Protein AF-A0A955BQE8-F1 (afdb_monomer_lite)

Foldseek 3Di:
DAAPQPRDDDDPPQWDWAFLVLVLVLVVLVARDDVVQLVVVVVVVDDSVVSSVVVSVVSNPDRGTGIHGPVSVVVSVVSVVVVVVPPDDDDDDPDPDPDPPPPPPPPPPVPQPVLLVVLQVQLVVQLVVQLVVLVVVVVVVCVVVVPDDCPHPCVQAVSLLQSLLRSLQRSLLSSLVSDPDPSLVSLVVSLVVLLVVLVVVLVVCVVCVVVDPRDSVRSVSSSVSSSNSSVVNSVVSVVVVVVD

pLDDT: mean 88.81, std 13.51, range [40.09, 98.19]

Secondary structure (DSSP, 8-state):
-B-TTT--B--TTTPEEE-HHHHHHHHHTTTT--HHHHHHHHHTT--HHHHHHHHHHHHHT--SPEEE-HHHHHHHHHHHHHGGGGGG--------------------GGG-GGGTTHHHHHHHHHHHHHHHHHHHHHHHHHHHH----TTSHIIIIIHHHHHHHHHHHHHHHHHHHH-SS-HHHHHHHHHHHHHHHHHHHHHHHHH-GGG-SS-HHHHHHHHHHHHHHHHHHHHHHHHHHHH-

Radius of gyration: 30.15 Å; chains: 1; bounding box: 78×36×88 Å

Structure (mmCIF, N/CA/C/O backbone):
data_AF-A0A955BQE8-F1
#
_entry.id   AF-A0A955BQE8-F1
#
loop_
_atom_site.group_PDB
_atom_site.id
_atom_site.type_symbol
_atom_site.label_atom_id
_atom_site.label_alt_id
_atom_site.label_comp_id
_atom_site.label_asym_id
_atom_site.label_entity_id
_atom_site.label_seq_id
_atom_site.pdbx_PDB_ins_code
_atom_site.Cartn_x
_atom_site.Cartn_y
_atom_site.Cartn_z
_atom_site.occupancy
_atom_site.B_iso_or_equiv
_atom_site.auth_seq_id
_atom_site.auth_comp_id
_atom_site.auth_asym_id
_atom_site.auth_atom_id
_atom_site.pdbx_PDB_model_num
ATOM 1 N N . MET A 1 1 ? -6.913 19.424 42.167 1.00 93.94 1 MET A N 1
ATOM 2 C CA . MET A 1 1 ? -6.887 18.143 41.416 1.00 93.94 1 MET A CA 1
ATOM 3 C C . MET A 1 1 ? -7.795 18.296 40.197 1.00 93.94 1 MET A C 1
ATOM 5 O O . MET A 1 1 ? -8.441 19.330 40.100 1.00 93.94 1 MET A O 1
ATOM 9 N N . ILE A 1 2 ? -7.811 17.360 39.248 1.00 96.12 2 ILE A N 1
ATOM 10 C CA . ILE A 1 2 ? -8.672 17.443 38.053 1.00 96.12 2 ILE A CA 1
ATOM 11 C C . ILE A 1 2 ? -9.694 16.305 38.130 1.00 96.12 2 ILE A C 1
ATOM 13 O O . ILE A 1 2 ? -9.325 15.197 38.509 1.00 96.12 2 ILE A O 1
ATOM 17 N N . CYS A 1 3 ? -10.962 16.593 37.836 1.00 95.12 3 CYS A N 1
ATOM 18 C CA . CYS A 1 3 ? -12.014 15.585 37.719 1.00 95.12 3 CYS A CA 1
ATOM 19 C C . CYS A 1 3 ? -11.723 14.674 36.523 1.00 95.12 3 CYS A C 1
ATOM 21 O O . CYS A 1 3 ? -11.593 15.168 35.405 1.00 95.12 3 CYS A O 1
ATOM 23 N N . ASP A 1 4 ? -11.689 13.360 36.730 1.00 93.81 4 ASP A N 1
ATOM 24 C CA . ASP A 1 4 ? -11.294 12.400 35.690 1.00 93.81 4 ASP A CA 1
ATOM 25 C C . ASP A 1 4 ? -12.325 12.256 34.550 1.00 93.81 4 ASP A C 1
ATOM 27 O O . ASP A 1 4 ? -12.020 11.669 33.512 1.00 93.81 4 ASP A O 1
ATOM 31 N N . VAL A 1 5 ? -13.547 12.778 34.727 1.00 92.38 5 VAL A N 1
ATOM 32 C CA . VAL A 1 5 ? -14.629 12.697 33.728 1.00 92.38 5 VAL A CA 1
ATOM 33 C C . VAL A 1 5 ? -14.743 13.983 32.910 1.00 92.38 5 VAL A C 1
ATOM 35 O O . VAL A 1 5 ? -14.616 13.941 31.692 1.00 92.38 5 VAL A O 1
ATOM 38 N N . CYS A 1 6 ? -14.973 15.125 33.566 1.00 92.19 6 CYS A N 1
ATOM 39 C CA . CYS A 1 6 ? -15.230 16.403 32.887 1.00 92.19 6 CYS A CA 1
ATOM 40 C C . CYS A 1 6 ? -14.014 17.339 32.828 1.00 92.19 6 CYS A C 1
ATOM 42 O O . CYS A 1 6 ? -14.136 18.474 32.374 1.00 92.19 6 CYS A O 1
ATOM 44 N N . ASN A 1 7 ? -12.856 16.913 33.344 1.00 93.19 7 ASN A N 1
ATOM 45 C CA . ASN A 1 7 ? -11.636 17.719 33.448 1.00 93.19 7 ASN A CA 1
ATOM 46 C C . ASN A 1 7 ? -11.778 19.051 34.221 1.00 93.19 7 ASN A C 1
ATOM 48 O O . ASN A 1 7 ? -10.900 19.909 34.127 1.00 93.19 7 ASN A O 1
ATOM 52 N N . ALA A 1 8 ? -12.841 19.243 35.010 1.00 94.06 8 ALA A N 1
ATOM 53 C CA . ALA A 1 8 ? -12.986 20.420 35.867 1.00 94.06 8 ALA A CA 1
ATOM 54 C C . ALA A 1 8 ? -11.945 20.422 37.000 1.00 94.06 8 ALA A C 1
ATOM 56 O O . ALA A 1 8 ? -11.572 19.365 37.517 1.00 94.06 8 ALA A O 1
ATOM 57 N N . GLU A 1 9 ? -11.498 21.608 37.416 1.00 96.88 9 GLU A N 1
ATOM 58 C CA . GLU A 1 9 ? -10.662 21.753 38.609 1.00 96.88 9 GLU A CA 1
ATOM 59 C C . GLU A 1 9 ? -11.479 21.431 39.868 1.00 96.88 9 GLU A C 1
ATOM 61 O O . GLU A 1 9 ? -12.597 21.911 40.046 1.00 96.88 9 GLU A O 1
ATOM 66 N N . VAL A 1 10 ? -10.913 20.592 40.735 1.00 97.38 10 VAL A N 1
ATOM 67 C CA . VAL A 1 10 ? -11.531 20.134 41.984 1.00 97.38 10 VAL A CA 1
ATOM 68 C C . VAL A 1 10 ? -10.613 20.480 43.148 1.00 97.38 10 VAL A C 1
ATOM 70 O O . VAL A 1 10 ? -9.418 20.143 43.121 1.00 97.38 10 VAL A O 1
ATOM 73 N N . ASP A 1 11 ? -11.162 21.128 44.174 1.00 96.25 11 ASP A N 1
ATOM 74 C CA . ASP A 1 11 ? -10.435 21.401 45.411 1.00 96.25 11 ASP A CA 1
ATOM 75 C C . ASP A 1 11 ? -10.026 20.097 46.098 1.00 96.25 11 ASP A C 1
ATOM 77 O O . ASP A 1 11 ? -10.663 19.051 45.961 1.00 96.25 11 ASP A O 1
ATOM 81 N N . THR A 1 12 ? -8.929 20.148 46.852 1.00 91.12 12 THR A N 1
ATOM 82 C CA . THR A 1 12 ? -8.346 18.954 47.480 1.00 91.12 12 THR A CA 1
ATOM 83 C C . THR A 1 12 ? -9.332 18.230 48.403 1.00 91.12 12 THR A C 1
ATOM 85 O O . THR A 1 12 ? -9.262 17.008 48.520 1.00 91.12 12 THR A O 1
ATOM 88 N N . ASP A 1 13 ? -10.267 18.980 48.991 1.00 94.19 13 ASP A N 1
ATOM 89 C CA . ASP A 1 13 ? -11.201 18.503 50.010 1.00 94.19 13 ASP A CA 1
ATOM 90 C C . ASP A 1 13 ? -12.631 18.259 49.483 1.00 94.19 13 ASP A C 1
ATOM 92 O O . ASP A 1 13 ? -13.452 17.718 50.219 1.00 94.19 13 ASP A O 1
ATOM 96 N N . SER A 1 14 ? -12.952 18.639 48.236 1.00 93.88 14 SER A N 1
ATOM 97 C CA . SER A 1 14 ? -14.317 18.532 47.677 1.00 93.88 14 SER A CA 1
ATOM 98 C C . SER A 1 14 ? -14.510 17.383 46.682 1.00 93.88 14 SER A C 1
ATOM 100 O O . SER A 1 14 ? -15.641 17.015 46.368 1.00 93.88 14 SER A O 1
ATOM 102 N N . GLY A 1 15 ? -13.424 16.786 46.184 1.00 95.94 15 GLY A N 1
ATOM 103 C CA . GLY A 1 15 ? -13.498 15.666 45.248 1.00 95.94 15 GLY A CA 1
ATOM 104 C C . GLY A 1 15 ? -13.883 14.350 45.920 1.00 95.94 15 GLY A C 1
ATOM 105 O O . GLY A 1 15 ? -13.318 13.973 46.946 1.00 95.94 15 GLY A O 1
ATOM 106 N N . THR A 1 16 ? -14.798 13.604 45.302 1.00 97.88 16 THR A N 1
ATOM 107 C CA . THR A 1 16 ? -15.171 12.262 45.768 1.00 97.88 16 THR A CA 1
ATOM 108 C C . THR A 1 16 ? -14.382 11.215 44.998 1.00 97.88 16 THR A C 1
ATOM 110 O O . THR A 1 16 ? -14.388 11.203 43.768 1.00 97.88 16 THR A O 1
ATOM 113 N N . ARG A 1 17 ? -13.703 10.318 45.719 1.00 97.25 17 ARG A N 1
ATOM 114 C CA . ARG A 1 17 ? -13.031 9.159 45.122 1.00 97.25 17 ARG A CA 1
ATOM 115 C C . ARG A 1 17 ? -14.018 8.009 44.972 1.00 97.25 17 ARG A C 1
ATOM 117 O O . ARG A 1 17 ? -14.595 7.557 45.958 1.00 97.25 17 ARG A O 1
ATOM 124 N N . VAL A 1 18 ? -14.185 7.538 43.746 1.00 96.81 18 VAL A N 1
ATOM 125 C CA . VAL A 1 18 ? -15.038 6.409 43.384 1.00 96.81 18 VAL A CA 1
ATOM 126 C C . VAL A 1 18 ? -14.145 5.202 43.092 1.00 96.81 18 VAL A C 1
ATOM 128 O O . VAL A 1 18 ? -13.265 5.299 42.232 1.00 96.81 18 VAL A O 1
ATOM 131 N N . PRO A 1 19 ? -14.335 4.065 43.786 1.00 96.75 19 PRO A N 1
ATOM 132 C CA . PRO A 1 19 ? -13.554 2.866 43.518 1.00 96.75 19 PRO A CA 1
ATOM 133 C C . PRO A 1 19 ? -13.868 2.325 42.116 1.00 96.75 19 PRO A C 1
ATOM 135 O O . PRO A 1 19 ? -14.982 2.527 41.613 1.00 96.75 19 PRO A O 1
ATOM 138 N N . PRO A 1 20 ? -12.928 1.607 41.480 1.00 94.88 20 PRO A N 1
ATOM 139 C CA . PRO A 1 20 ? -13.095 1.139 40.112 1.00 94.88 20 PRO A CA 1
ATOM 140 C C . PRO A 1 20 ? -14.358 0.291 39.938 1.00 94.88 20 PRO A C 1
ATOM 142 O O . PRO A 1 20 ? -15.055 0.481 38.953 1.00 94.88 20 PRO A O 1
ATOM 145 N N . GLU A 1 21 ? -14.724 -0.572 40.891 1.00 94.94 21 GLU A N 1
ATOM 146 C CA . GLU A 1 21 ? -15.942 -1.399 40.820 1.00 94.94 21 GLU A CA 1
ATOM 147 C C . GLU A 1 21 ? -17.208 -0.552 40.663 1.00 94.94 21 GLU A C 1
ATOM 149 O O . GLU A 1 21 ? -18.007 -0.807 39.765 1.00 94.94 21 GLU A O 1
ATOM 154 N N . ARG A 1 22 ? -17.346 0.501 41.477 1.00 95.38 22 ARG A N 1
ATOM 155 C CA . ARG A 1 22 ? -18.489 1.418 41.413 1.00 95.38 22 ARG A CA 1
ATOM 156 C C . ARG A 1 22 ? -18.484 2.227 40.121 1.00 95.38 22 ARG A C 1
ATOM 158 O O . ARG A 1 22 ? -19.539 2.493 39.556 1.00 95.38 22 ARG A O 1
ATOM 165 N N . PHE A 1 23 ? -17.306 2.592 39.622 1.00 95.69 23 PHE A N 1
ATOM 166 C CA . PHE A 1 23 ? -17.201 3.270 38.335 1.00 95.69 23 PHE A CA 1
ATOM 167 C C . PHE A 1 23 ? -17.609 2.358 37.167 1.00 95.69 23 PHE A C 1
ATOM 169 O O . PHE A 1 23 ? -18.220 2.838 36.219 1.00 95.69 23 PHE A O 1
ATOM 176 N N . ARG A 1 24 ? -17.359 1.040 37.240 1.00 93.88 24 ARG A N 1
ATOM 177 C CA . ARG A 1 24 ? -17.852 0.080 36.231 1.00 93.88 24 ARG A CA 1
ATOM 178 C C . ARG A 1 24 ? -19.379 0.046 36.181 1.00 93.88 24 ARG A C 1
ATOM 180 O O . ARG A 1 24 ? -19.927 0.098 35.089 1.00 93.88 24 ARG A O 1
ATOM 187 N N . GLU A 1 25 ? -20.046 0.027 37.335 1.00 94.25 25 GLU A N 1
ATOM 188 C CA . GLU A 1 25 ? -21.516 0.105 37.413 1.00 94.25 25 GLU A CA 1
ATOM 189 C C . GLU A 1 25 ? -22.040 1.395 36.764 1.00 94.25 25 GLU A C 1
ATOM 191 O O . GLU A 1 25 ? -22.970 1.361 35.964 1.00 94.25 25 GLU A O 1
ATOM 196 N N . LEU A 1 26 ? -21.384 2.526 37.037 1.00 94.44 26 LEU A N 1
ATOM 197 C CA . LEU A 1 26 ? -21.728 3.811 36.430 1.00 94.44 26 LEU A CA 1
ATOM 198 C C . LEU A 1 26 ? -21.535 3.812 34.904 1.00 94.44 26 LEU A C 1
ATOM 200 O O . LEU A 1 26 ? -22.395 4.304 34.177 1.00 94.44 26 LEU A O 1
ATOM 204 N N . LEU A 1 27 ? -20.435 3.243 34.399 1.00 93.56 27 LEU A N 1
ATOM 205 C CA . LEU A 1 27 ? -20.201 3.100 32.956 1.00 93.56 27 LEU A CA 1
ATOM 206 C C . LEU A 1 27 ? -21.263 2.221 32.286 1.00 93.56 27 LEU A C 1
ATOM 208 O O . LEU A 1 27 ? -21.641 2.479 31.141 1.00 93.56 27 LEU A O 1
ATOM 212 N N . ASP A 1 28 ? -21.731 1.185 32.981 1.00 91.50 28 ASP A N 1
ATOM 213 C CA . ASP A 1 28 ? -22.778 0.288 32.494 1.00 91.50 28 ASP A CA 1
ATOM 214 C C . ASP A 1 28 ? -24.135 1.008 32.411 1.00 91.50 28 ASP A C 1
ATOM 216 O O . ASP A 1 28 ? -24.858 0.802 31.436 1.00 91.50 28 ASP A O 1
ATOM 220 N N . ALA A 1 29 ? -24.405 1.934 33.339 1.00 91.44 29 ALA A N 1
ATOM 221 C CA . ALA A 1 29 ? -25.536 2.869 33.306 1.00 91.44 29 ALA A CA 1
ATOM 222 C C . ALA A 1 29 ? -25.359 4.037 32.304 1.00 91.44 29 ALA A C 1
ATOM 224 O O . ALA A 1 29 ? -26.218 4.908 32.182 1.00 91.44 29 ALA A O 1
ATOM 225 N N . GLY A 1 30 ? -24.245 4.087 31.561 1.00 90.31 30 GLY A N 1
ATOM 226 C CA . GLY A 1 30 ? -23.987 5.104 30.536 1.00 90.31 30 GLY A CA 1
ATOM 227 C C . GLY A 1 30 ? -23.346 6.404 31.039 1.00 90.31 30 GLY A C 1
ATOM 228 O O . GLY A 1 30 ? -23.193 7.345 30.256 1.00 90.31 30 GLY A O 1
ATOM 229 N N . PHE A 1 31 ? -22.927 6.471 32.304 1.00 93.88 31 PHE A N 1
ATOM 230 C CA . PHE A 1 31 ? -22.149 7.590 32.840 1.00 93.88 31 PHE A CA 1
ATOM 231 C C . PHE A 1 31 ? -20.716 7.605 32.275 1.00 93.88 31 PHE A C 1
ATOM 233 O O . PHE A 1 31 ? -20.216 6.600 31.781 1.00 93.88 31 PHE A O 1
ATOM 240 N N . GLY A 1 32 ? -20.015 8.740 32.371 1.00 88.50 32 GLY A N 1
ATOM 241 C CA . GLY A 1 32 ? -18.567 8.819 32.121 1.00 88.50 32 GLY A CA 1
ATOM 242 C C . GLY A 1 32 ? -18.133 8.976 30.658 1.00 88.50 32 GLY A C 1
ATOM 243 O O . GLY A 1 32 ? -16.948 9.171 30.399 1.00 88.50 32 GLY A O 1
ATOM 244 N N . PHE A 1 33 ? -19.059 8.948 29.696 1.00 89.56 33 PHE A N 1
ATOM 245 C CA . PHE A 1 33 ? -18.755 9.241 28.292 1.00 89.56 33 PHE A CA 1
ATOM 246 C C . PHE A 1 33 ? -18.953 10.728 28.001 1.00 89.56 33 PHE A C 1
ATOM 248 O O . PHE A 1 33 ? -20.037 11.145 27.591 1.00 89.56 33 PHE A O 1
ATOM 255 N N . ASP A 1 34 ? -17.907 11.528 28.206 1.00 86.31 34 ASP A N 1
ATOM 256 C CA . ASP A 1 34 ? -17.925 12.921 27.759 1.00 86.31 34 ASP A CA 1
ATOM 257 C C . ASP A 1 34 ? -18.116 12.974 26.230 1.00 86.31 34 ASP A C 1
ATOM 259 O O . ASP A 1 34 ? -17.413 12.287 25.476 1.00 86.31 34 ASP A O 1
ATOM 263 N N . ASN A 1 35 ? -19.097 13.759 25.772 1.00 87.69 35 ASN A N 1
ATOM 264 C CA . ASN A 1 35 ? -19.411 13.877 24.351 1.00 87.69 35 ASN A CA 1
ATOM 265 C C . ASN A 1 35 ? -18.228 14.430 23.551 1.00 87.69 35 ASN A C 1
ATOM 267 O O . ASN A 1 35 ? -18.070 14.024 22.404 1.00 87.69 35 ASN A O 1
ATOM 271 N N . ASP A 1 36 ? -17.372 15.265 24.141 1.00 88.69 36 ASP A N 1
ATOM 272 C CA . ASP A 1 36 ? -16.197 15.820 23.468 1.00 88.69 36 ASP A CA 1
ATOM 273 C C . ASP A 1 36 ? -15.153 14.727 23.202 1.00 88.69 36 ASP A C 1
ATOM 275 O O . ASP A 1 36 ? -14.595 14.641 22.106 1.00 88.69 36 ASP A O 1
ATOM 279 N N . ASN A 1 37 ? -14.942 13.818 24.161 1.00 86.00 37 ASN A N 1
ATOM 280 C CA . ASN A 1 37 ? -14.041 12.671 23.992 1.00 86.00 37 ASN A CA 1
ATOM 281 C C . ASN A 1 37 ? -14.565 11.696 22.930 1.00 86.00 37 ASN A C 1
ATOM 283 O O . ASN A 1 37 ? -13.799 11.172 22.118 1.00 86.00 37 ASN A O 1
ATOM 287 N N . VAL A 1 38 ? -15.881 11.462 22.915 1.00 92.19 38 VAL A N 1
ATOM 288 C CA . VAL A 1 38 ? -16.523 10.638 21.884 1.00 92.19 38 VAL A CA 1
ATOM 289 C C . VAL A 1 38 ? -16.403 11.316 20.518 1.00 92.19 38 VAL A C 1
ATOM 291 O O . VAL A 1 38 ? -16.018 10.656 19.554 1.00 92.19 38 VAL A O 1
ATOM 294 N N . GLN A 1 39 ? -16.675 12.620 20.430 1.00 94.19 39 GLN A N 1
ATOM 295 C CA . GLN A 1 39 ? -16.629 13.377 19.181 1.00 94.19 39 GLN A CA 1
ATOM 296 C C . GLN A 1 39 ? -15.214 13.430 18.604 1.00 94.19 39 GLN A C 1
ATOM 298 O O . GLN A 1 39 ? -15.049 13.230 17.409 1.00 94.19 39 GLN A O 1
ATOM 303 N N . MET A 1 40 ? -14.184 13.582 19.439 1.00 92.25 40 MET A N 1
ATOM 304 C CA . MET A 1 40 ? -12.786 13.561 19.000 1.00 92.25 40 MET A CA 1
ATOM 305 C C . MET A 1 40 ? -12.413 12.247 18.300 1.00 92.25 40 MET A C 1
ATOM 307 O O . MET A 1 40 ? -11.736 12.245 17.270 1.00 92.25 40 MET A O 1
ATOM 311 N N . LEU A 1 41 ? -12.872 11.112 18.834 1.00 93.81 41 LEU A N 1
ATOM 312 C CA . LEU A 1 41 ? -12.675 9.812 18.194 1.00 93.81 41 LEU A CA 1
ATOM 313 C C . LEU A 1 41 ? -13.506 9.695 16.913 1.00 93.81 41 LEU A C 1
ATOM 315 O O . LEU A 1 41 ? -13.020 9.157 15.916 1.00 93.81 41 LEU A O 1
ATOM 319 N N . VAL A 1 42 ? -14.725 10.230 16.905 1.00 94.81 42 VAL A N 1
ATOM 320 C CA . VAL A 1 42 ? -15.574 10.249 15.709 1.00 94.81 42 VAL A CA 1
ATOM 321 C C . VAL A 1 42 ? -14.950 11.071 14.581 1.00 94.81 42 VAL A C 1
ATOM 323 O O . VAL A 1 42 ? -14.866 10.590 13.452 1.00 94.81 42 VAL A O 1
ATOM 326 N N . ASP A 1 43 ? -14.404 12.244 14.891 1.00 92.69 43 ASP A N 1
ATOM 327 C CA . ASP A 1 43 ? -13.705 13.116 13.944 1.00 92.69 43 ASP A CA 1
ATOM 328 C C . ASP A 1 43 ? -12.440 12.450 13.371 1.00 92.69 43 ASP A C 1
ATOM 330 O O . ASP A 1 43 ? -12.018 12.754 12.255 1.00 92.69 43 ASP A O 1
ATOM 334 N N . SER A 1 44 ? -11.863 11.478 14.091 1.00 91.88 44 SER A N 1
ATOM 335 C CA . SER A 1 44 ? -10.754 10.640 13.608 1.00 91.88 44 SER A CA 1
ATOM 336 C C . SER A 1 44 ? -11.184 9.501 12.665 1.00 91.88 44 SER A C 1
ATOM 338 O O . SER A 1 44 ? -10.347 8.722 12.206 1.00 91.88 44 SER A O 1
ATOM 340 N N . GLY A 1 45 ? -12.480 9.402 12.350 1.00 89.50 45 GLY A N 1
ATOM 341 C CA . GLY A 1 45 ? -13.059 8.381 11.476 1.00 89.50 45 GLY A CA 1
ATOM 342 C C . GLY A 1 45 ? -13.599 7.149 12.208 1.00 89.50 45 GLY A C 1
ATOM 343 O O . GLY A 1 45 ? -13.899 6.144 11.562 1.00 89.50 45 GLY A O 1
ATOM 344 N N . MET A 1 46 ? -13.723 7.192 13.539 1.00 94.75 46 MET A N 1
ATOM 345 C CA . MET A 1 46 ? -14.340 6.119 14.324 1.00 94.75 46 MET A CA 1
ATOM 346 C C . MET A 1 46 ? -15.870 6.261 14.335 1.00 94.75 46 MET A C 1
ATOM 348 O O . MET A 1 46 ? -16.402 7.365 14.348 1.00 94.75 46 MET A O 1
ATOM 352 N N . SER A 1 47 ? -16.621 5.158 14.371 1.00 94.00 47 SER A N 1
ATOM 353 C CA . SER A 1 47 ? -18.068 5.265 14.623 1.00 94.00 47 SER A CA 1
ATOM 354 C C . SER A 1 47 ? -18.336 5.656 16.083 1.00 94.00 47 SER A C 1
ATOM 356 O O . SER A 1 47 ? -17.571 5.292 16.976 1.00 94.00 47 SER A O 1
ATOM 358 N N . GLN A 1 48 ? -19.450 6.342 16.356 1.00 92.00 48 GLN A N 1
ATOM 359 C CA . GLN A 1 48 ? -19.811 6.767 17.717 1.00 92.00 48 GLN A CA 1
ATOM 360 C C . GLN A 1 48 ? -19.903 5.584 18.699 1.00 92.00 48 GLN A C 1
ATOM 362 O O . GLN A 1 48 ? -19.435 5.668 19.835 1.00 92.00 48 GLN A O 1
ATOM 367 N N . MET A 1 49 ? -20.448 4.449 18.249 1.00 91.06 49 MET A N 1
ATOM 368 C CA . MET A 1 49 ? -20.518 3.217 19.039 1.00 91.06 49 MET A CA 1
ATOM 369 C C . MET A 1 49 ? -19.124 2.649 19.339 1.00 91.06 49 MET A C 1
ATOM 371 O O . MET A 1 49 ? -18.843 2.275 20.476 1.00 91.06 49 MET A O 1
ATOM 375 N N . GLN A 1 50 ? -18.232 2.617 18.344 1.00 91.81 50 GLN A N 1
ATOM 376 C CA . GLN A 1 50 ? -16.863 2.131 18.523 1.00 91.81 50 GLN A CA 1
ATOM 377 C C . GLN A 1 50 ? -16.050 3.051 19.441 1.00 91.81 50 GLN A C 1
ATOM 379 O O . GLN A 1 50 ? -15.303 2.549 20.276 1.00 91.81 50 GLN A O 1
ATOM 384 N N . ALA A 1 51 ? -16.246 4.368 19.345 1.00 93.62 51 ALA A N 1
ATOM 385 C CA . ALA A 1 51 ? -15.634 5.342 20.241 1.00 93.62 51 ALA A CA 1
ATOM 386 C C . ALA A 1 51 ? -16.043 5.087 21.697 1.00 93.62 51 ALA A C 1
ATOM 388 O O . ALA A 1 51 ? -15.185 4.949 22.568 1.00 93.62 51 ALA A O 1
ATOM 389 N N . ARG A 1 52 ? -17.346 4.910 21.956 1.00 91.94 52 ARG A N 1
ATOM 390 C CA . ARG A 1 52 ? -17.853 4.561 23.294 1.00 91.94 52 ARG A CA 1
ATOM 391 C C . ARG A 1 52 ? -17.318 3.217 23.785 1.00 91.94 52 ARG A C 1
ATOM 393 O O . ARG A 1 52 ? -16.899 3.118 24.933 1.00 91.94 52 ARG A O 1
ATOM 400 N N . MET A 1 53 ? -17.277 2.193 22.930 1.00 91.69 53 MET A N 1
ATOM 401 C CA . MET A 1 53 ? -16.705 0.890 23.288 1.00 91.69 53 MET A CA 1
ATOM 402 C C . MET A 1 53 ? -15.216 0.972 23.635 1.00 91.69 53 MET A C 1
ATOM 404 O O . MET A 1 53 ? -14.789 0.356 24.610 1.00 91.69 53 MET A O 1
ATOM 408 N N . LEU A 1 54 ? -14.431 1.716 22.853 1.00 93.56 54 LEU A N 1
ATOM 409 C CA . LEU A 1 54 ? -13.001 1.892 23.087 1.00 93.56 54 LEU A CA 1
ATOM 410 C C . LEU A 1 54 ? -12.754 2.616 24.413 1.00 93.56 54 LEU A C 1
ATOM 412 O O . LEU A 1 54 ? -11.969 2.137 25.229 1.00 93.56 54 LEU A O 1
ATOM 416 N N . LEU A 1 55 ? -13.466 3.723 24.645 1.00 91.88 55 LEU A N 1
ATOM 417 C CA . LEU A 1 55 ? -13.396 4.474 25.899 1.00 91.88 55 LEU A CA 1
ATOM 418 C C . LEU A 1 55 ? -13.797 3.594 27.084 1.00 91.88 55 LEU A C 1
ATOM 420 O O . LEU A 1 55 ? -13.073 3.534 28.074 1.00 91.88 55 LEU A O 1
ATOM 424 N N . ARG A 1 56 ? -14.879 2.814 26.952 1.00 92.81 56 ARG A N 1
ATOM 425 C CA . ARG A 1 56 ? -15.296 1.849 27.978 1.00 92.81 56 ARG A CA 1
ATOM 426 C C . ARG A 1 56 ? -14.185 0.848 28.268 1.00 92.81 56 ARG A C 1
ATOM 428 O O . ARG A 1 56 ? -13.848 0.636 29.426 1.00 92.81 56 ARG A O 1
ATOM 435 N N . GLN A 1 57 ? -13.577 0.255 27.242 1.00 93.00 57 GLN A N 1
ATOM 436 C CA . GLN A 1 57 ? -12.488 -0.706 27.422 1.00 93.00 57 GLN A CA 1
ATOM 437 C C . GLN A 1 57 ? -11.273 -0.077 28.116 1.00 93.00 57 GLN A C 1
ATOM 439 O O . GLN A 1 57 ? -10.676 -0.713 28.983 1.00 93.00 57 GLN A O 1
ATOM 444 N N . GLN A 1 58 ? -10.925 1.161 27.765 1.00 90.50 58 GLN A N 1
ATOM 445 C CA . GLN A 1 58 ? -9.836 1.896 28.401 1.00 90.50 58 GLN A CA 1
ATOM 446 C C . GLN A 1 58 ? -10.133 2.167 29.881 1.00 90.50 58 GLN A C 1
ATOM 448 O O . GLN A 1 58 ? -9.275 1.940 30.731 1.00 90.50 58 GLN A O 1
ATOM 453 N N . TYR A 1 59 ? -11.358 2.581 30.207 1.00 90.69 59 TYR A N 1
ATOM 454 C CA . TYR A 1 59 ? -11.769 2.833 31.587 1.00 90.69 59 TYR A CA 1
ATOM 455 C C . TYR A 1 59 ? -11.827 1.554 32.427 1.00 90.69 59 TYR A C 1
ATOM 457 O O . TYR A 1 59 ? -11.368 1.552 33.568 1.00 90.69 59 TYR A O 1
ATOM 465 N N . LEU A 1 60 ? -12.280 0.437 31.847 1.00 89.12 60 LEU A N 1
ATOM 466 C CA . LEU A 1 60 ? -12.299 -0.871 32.512 1.00 89.12 60 LEU A CA 1
ATOM 467 C C . LEU A 1 60 ? -10.899 -1.391 32.882 1.00 89.12 60 LEU A C 1
ATOM 469 O O . LEU A 1 60 ? -10.784 -2.193 33.810 1.00 89.12 60 LEU A O 1
ATOM 473 N N . GLN A 1 61 ? -9.850 -0.955 32.176 1.00 91.88 61 GLN A N 1
ATOM 474 C CA . GLN A 1 61 ? -8.459 -1.317 32.474 1.00 91.88 61 GLN A CA 1
ATOM 475 C C . GLN A 1 61 ? -7.847 -0.498 33.615 1.00 91.88 61 GLN A C 1
ATOM 477 O O . GLN A 1 61 ? -6.792 -0.875 34.129 1.00 91.88 61 GLN A O 1
ATOM 482 N N . SER A 1 62 ? -8.484 0.602 34.023 1.00 89.62 62 SER A N 1
ATOM 483 C CA . SER A 1 62 ? -8.006 1.394 35.150 1.00 89.62 62 SER A CA 1
ATOM 484 C C . SER A 1 62 ? -8.209 0.635 36.462 1.00 89.62 62 SER A C 1
ATOM 486 O O . SER A 1 62 ? -9.307 0.168 36.769 1.00 89.62 62 SER A O 1
ATOM 488 N N . ALA A 1 63 ? -7.130 0.501 37.235 1.00 92.19 63 ALA A N 1
ATOM 489 C CA . ALA A 1 63 ? -7.138 -0.118 38.561 1.00 92.19 63 ALA A CA 1
ATOM 490 C C . ALA A 1 63 ? -7.125 0.914 39.702 1.00 92.19 63 ALA A C 1
ATOM 492 O O . ALA A 1 63 ? -7.158 0.529 40.868 1.00 92.19 63 ALA A O 1
ATOM 493 N N . SER A 1 64 ? -7.022 2.207 39.383 1.00 95.31 64 SER A N 1
ATOM 494 C CA . SER A 1 64 ? -7.007 3.288 40.368 1.00 95.31 64 SER A CA 1
ATOM 495 C C . SER A 1 64 ? -8.409 3.821 40.641 1.00 95.31 64 SER A C 1
ATOM 497 O O . SER A 1 64 ? -9.283 3.762 39.776 1.00 95.31 64 SER A O 1
ATOM 499 N N . ASP A 1 65 ? -8.591 4.393 41.831 1.00 96.56 65 ASP A N 1
ATOM 500 C CA . ASP A 1 65 ? -9.780 5.180 42.156 1.00 96.56 65 ASP A CA 1
ATOM 501 C C . ASP A 1 65 ? -9.916 6.371 41.203 1.00 96.56 65 ASP A C 1
ATOM 503 O O . ASP A 1 65 ? -8.919 6.991 40.824 1.00 96.56 65 ASP A O 1
ATOM 507 N N . TRP A 1 66 ? -11.160 6.706 40.881 1.00 96.06 66 TRP A N 1
ATOM 508 C CA . TRP A 1 66 ? -11.542 7.819 40.020 1.00 96.06 66 TRP A CA 1
ATOM 509 C C . TRP A 1 66 ? -11.948 9.019 40.869 1.00 96.06 66 TRP A C 1
ATOM 511 O O . TRP A 1 66 ? -12.753 8.881 41.789 1.00 96.06 66 TRP A O 1
ATOM 521 N N . LEU A 1 67 ? -11.412 10.202 40.588 1.00 97.19 67 LEU A N 1
ATOM 522 C CA . LEU A 1 67 ? -11.760 11.438 41.276 1.00 97.19 67 LEU A CA 1
ATOM 523 C C . LEU A 1 67 ? -12.861 12.179 40.511 1.00 97.19 67 LEU A C 1
ATOM 525 O O . LEU A 1 67 ? -12.638 12.676 39.407 1.00 97.19 67 LEU A O 1
ATOM 529 N N . LEU A 1 68 ? -14.039 12.305 41.121 1.00 96.94 68 LEU A N 1
ATOM 530 C CA . LEU A 1 68 ? -15.180 13.026 40.558 1.00 96.94 6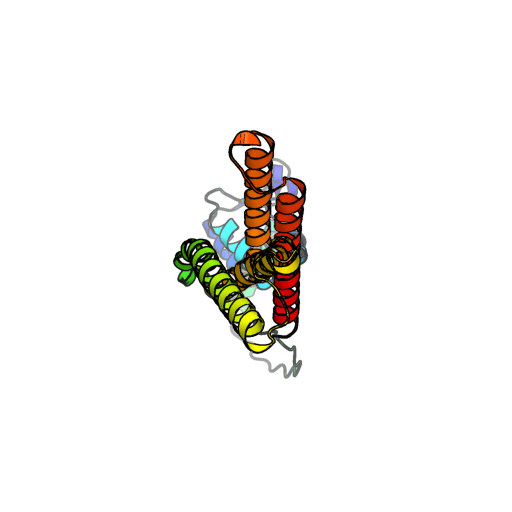8 LEU A CA 1
ATOM 531 C C . LEU A 1 68 ? -15.410 14.360 41.284 1.00 96.94 68 LEU A C 1
ATOM 533 O O . LEU A 1 68 ? -15.282 14.440 42.509 1.00 96.94 68 LEU A O 1
ATOM 537 N N . CYS A 1 69 ? -15.777 15.403 40.532 1.00 97.00 69 CYS A N 1
ATOM 538 C CA . CYS A 1 69 ? -16.295 16.653 41.098 1.00 97.00 69 CYS A CA 1
ATOM 539 C C . CYS A 1 69 ? -17.737 16.481 41.604 1.00 97.00 69 CYS A C 1
ATOM 541 O O . CYS A 1 69 ? -18.427 15.544 41.201 1.00 97.00 69 CYS A O 1
ATOM 543 N N . GLU A 1 70 ? -18.205 17.404 42.445 1.00 97.25 70 GLU A N 1
ATOM 544 C CA . GLU A 1 70 ? -19.548 17.373 43.048 1.00 97.25 70 GLU A CA 1
ATOM 545 C C . GLU A 1 70 ? -20.670 17.221 42.003 1.00 97.25 70 GLU A C 1
ATOM 547 O O . GLU A 1 70 ? -21.523 16.345 42.136 1.00 97.25 70 GLU A O 1
ATOM 552 N N . ASP A 1 71 ? -20.601 17.965 40.894 1.00 95.81 71 ASP A N 1
ATOM 553 C CA . ASP A 1 71 ? -21.577 17.866 39.798 1.00 95.81 71 ASP A CA 1
ATOM 554 C C . ASP A 1 71 ? -21.597 16.478 39.139 1.00 95.81 71 ASP A C 1
ATOM 556 O O . ASP A 1 71 ? -22.651 15.962 38.765 1.00 95.81 71 ASP A O 1
ATOM 560 N N . CYS A 1 72 ? -20.421 15.865 38.969 1.00 96.06 72 CYS A N 1
ATOM 561 C CA . CYS A 1 72 ? -20.300 14.527 38.394 1.00 96.06 72 CYS A CA 1
ATOM 562 C C . CYS A 1 72 ? -20.828 13.461 39.354 1.00 96.06 72 CYS A C 1
ATOM 564 O O . CYS A 1 72 ? -21.452 12.507 38.902 1.00 96.06 72 CYS A O 1
ATOM 566 N N . VAL A 1 73 ? -20.613 13.630 40.660 1.00 96.81 73 VAL A N 1
ATOM 567 C CA . VAL A 1 73 ? -21.166 12.738 41.688 1.00 96.81 73 VAL A CA 1
ATOM 568 C C . VAL A 1 73 ? -22.689 12.816 41.705 1.00 96.81 73 VAL A C 1
ATOM 570 O O . VAL A 1 73 ? -23.338 11.776 41.739 1.00 96.81 73 VAL A O 1
ATOM 573 N N . CYS A 1 74 ? -23.264 14.021 41.631 1.00 95.62 74 CYS A N 1
ATOM 574 C CA . CYS A 1 74 ? -24.717 14.191 41.582 1.00 95.62 74 CYS A CA 1
ATOM 575 C C . CYS A 1 74 ? -25.315 13.472 40.365 1.00 95.62 74 CYS A C 1
ATOM 577 O O . CYS A 1 74 ? -26.163 12.602 40.527 1.00 95.62 74 CYS A O 1
ATOM 579 N N . LYS A 1 75 ? -24.775 13.723 39.163 1.00 95.19 75 LYS A N 1
ATOM 580 C CA . LYS A 1 75 ? -25.218 13.050 37.927 1.00 95.19 75 LYS A CA 1
ATOM 581 C C . LYS A 1 75 ? -25.064 11.528 37.981 1.00 95.19 75 LYS A C 1
ATOM 583 O O . LYS A 1 75 ? -25.884 10.807 37.425 1.00 95.19 75 LYS A O 1
ATOM 588 N N . ALA A 1 76 ? -23.989 11.045 38.601 1.00 95.44 76 ALA A N 1
ATOM 589 C CA . ALA A 1 76 ? -23.741 9.619 38.768 1.00 95.44 76 ALA A CA 1
ATOM 590 C C . ALA A 1 76 ? -24.782 8.957 39.684 1.00 95.44 76 ALA A C 1
ATOM 592 O O . ALA A 1 76 ? -25.183 7.827 39.425 1.00 95.44 76 ALA A O 1
ATOM 593 N N . ASN A 1 77 ? -25.217 9.650 40.739 1.00 94.94 77 ASN A N 1
ATOM 594 C CA . ASN A 1 77 ? -26.242 9.138 41.644 1.00 94.94 77 ASN A CA 1
ATOM 595 C C . ASN A 1 77 ? -27.628 9.146 40.991 1.00 94.94 77 ASN A C 1
ATOM 597 O O . ASN A 1 77 ? -28.302 8.125 41.060 1.00 94.94 77 ASN A O 1
ATOM 601 N N . ASP A 1 78 ? -27.998 10.226 40.293 1.00 94.75 78 ASP A N 1
ATOM 602 C CA . ASP A 1 78 ? -29.290 10.332 39.597 1.00 94.75 78 ASP A CA 1
ATOM 603 C C . ASP A 1 78 ? -29.501 9.160 38.616 1.00 94.75 78 ASP A C 1
ATOM 605 O O . ASP A 1 78 ? -30.553 8.526 38.605 1.00 94.75 78 ASP A O 1
ATOM 609 N N . LEU A 1 79 ? -28.460 8.798 37.852 1.00 93.06 79 LEU A N 1
ATOM 610 C CA . LEU A 1 79 ? -28.514 7.681 36.897 1.00 93.06 79 LEU A CA 1
ATOM 611 C C . LEU A 1 79 ? -28.783 6.320 37.547 1.00 93.06 79 LEU A C 1
ATOM 613 O O . LEU A 1 79 ? -29.364 5.446 36.913 1.00 93.06 79 LEU A O 1
ATOM 617 N N . LEU A 1 80 ? -28.333 6.117 38.783 1.00 90.44 80 LEU A N 1
ATOM 618 C CA . LEU A 1 80 ? -28.508 4.844 39.479 1.00 90.44 80 LEU A CA 1
ATOM 619 C C . LEU A 1 80 ? -29.846 4.756 40.213 1.00 90.44 80 LEU A C 1
ATOM 621 O O . LEU A 1 80 ? -30.297 3.651 40.500 1.00 90.44 80 LEU A O 1
ATOM 625 N N . GLU A 1 81 ? -30.474 5.892 40.515 1.00 90.38 81 GLU A N 1
ATOM 626 C CA . GLU A 1 81 ? -31.825 5.930 41.081 1.00 90.38 81 GLU A CA 1
ATOM 627 C C . GLU A 1 81 ? -32.897 5.638 40.015 1.00 90.38 81 GLU A C 1
ATOM 629 O O . GLU A 1 81 ? -33.908 5.003 40.321 1.00 90.38 81 GLU A O 1
ATOM 634 N N . ASP A 1 82 ? -32.659 6.024 38.756 1.00 81.62 82 ASP A N 1
ATOM 635 C CA . ASP A 1 82 ? -33.599 5.799 37.646 1.00 81.62 82 ASP A CA 1
ATOM 636 C C . ASP A 1 82 ? -33.750 4.311 37.256 1.00 81.62 82 ASP A C 1
ATOM 638 O O . ASP A 1 82 ? -34.835 3.882 36.838 1.00 81.62 82 ASP A O 1
ATOM 642 N N . ASP A 1 83 ? -32.709 3.490 37.438 1.00 65.69 83 ASP A N 1
ATOM 643 C CA . ASP A 1 83 ? -32.742 2.059 37.091 1.00 65.69 83 ASP A CA 1
ATOM 644 C C . ASP A 1 83 ? -33.724 1.255 37.963 1.00 65.69 83 ASP A C 1
ATOM 646 O O . ASP A 1 83 ? -34.336 0.294 37.484 1.00 65.69 83 ASP A O 1
ATOM 650 N N . ASP A 1 84 ? -33.976 1.686 39.203 1.00 65.31 84 ASP A N 1
ATOM 651 C CA . ASP A 1 84 ? -34.916 1.011 40.107 1.00 65.31 84 ASP A CA 1
ATOM 652 C C . ASP A 1 84 ? -36.395 1.263 39.740 1.00 65.31 84 ASP A C 1
ATOM 654 O O . ASP A 1 84 ? -37.283 0.522 40.181 1.00 65.31 84 ASP A O 1
ATOM 658 N N . PHE A 1 85 ? -36.699 2.260 38.896 1.00 61.38 85 PHE A N 1
ATOM 659 C CA . PHE A 1 85 ? -38.082 2.652 38.584 1.00 61.38 85 PHE A CA 1
ATOM 660 C C . PHE A 1 85 ? -38.615 2.127 37.236 1.00 61.38 85 PHE A C 1
ATOM 662 O O . PHE A 1 85 ? -39.817 2.190 36.966 1.00 61.38 85 PHE A O 1
ATOM 669 N N . SER A 1 86 ? -37.768 1.542 36.385 1.00 56.31 86 SER A N 1
ATOM 670 C CA . SER A 1 86 ? -38.117 1.219 34.989 1.00 56.31 86 SER A CA 1
ATOM 671 C C . SER A 1 86 ? -38.875 -0.108 34.764 1.00 56.31 86 SER A C 1
ATOM 673 O O . SER A 1 86 ? -39.203 -0.455 33.628 1.00 56.31 86 SER A O 1
ATOM 675 N N . SER A 1 87 ? -39.260 -0.844 35.816 1.00 54.50 87 SER A N 1
ATOM 676 C CA . SER A 1 87 ? -39.957 -2.140 35.663 1.00 54.50 87 SER A CA 1
ATOM 677 C C . SER A 1 87 ? -41.444 -2.068 35.263 1.00 54.50 87 SER A C 1
ATOM 679 O O . SER A 1 87 ? -42.083 -3.113 35.115 1.00 54.50 87 SER A O 1
ATOM 681 N N . SER A 1 88 ? -42.033 -0.884 35.045 1.00 52.97 88 SER A N 1
ATOM 682 C CA . SER A 1 88 ? -43.479 -0.792 34.787 1.00 52.97 88 SER A CA 1
ATOM 683 C C . SER A 1 88 ? -43.944 0.352 33.884 1.00 52.97 88 SER A C 1
ATOM 685 O O . SER A 1 88 ? -44.864 1.068 34.266 1.00 52.97 88 SER A O 1
ATOM 687 N N . THR A 1 89 ? -43.413 0.541 32.672 1.00 49.22 89 THR A N 1
ATOM 688 C CA . THR A 1 89 ? -44.194 1.233 31.619 1.00 49.22 89 THR A CA 1
ATOM 689 C C . THR A 1 89 ? -43.768 0.800 30.216 1.00 49.22 89 THR A C 1
ATOM 691 O O . THR A 1 89 ? -42.906 1.387 29.576 1.00 49.22 89 THR A O 1
ATOM 694 N N . SER A 1 90 ? -44.404 -0.266 29.732 1.00 49.41 90 SER A N 1
ATOM 695 C CA . SER A 1 90 ? -44.492 -0.582 28.308 1.00 49.41 90 SER A CA 1
ATOM 696 C C . SER A 1 90 ? -45.512 0.374 27.689 1.00 49.41 90 SER A C 1
ATOM 698 O O . SER A 1 90 ? -46.713 0.123 27.766 1.00 49.41 90 SER A O 1
ATOM 700 N N . GLU A 1 91 ? -45.052 1.480 27.107 1.00 47.59 91 GLU A N 1
ATOM 701 C CA . GLU A 1 91 ? -45.890 2.308 26.239 1.00 47.59 91 GLU A CA 1
ATOM 702 C C . GLU A 1 91 ? -45.319 2.351 24.823 1.00 47.59 91 GLU A C 1
ATOM 704 O O . GLU A 1 91 ? -44.162 2.693 24.582 1.00 47.59 91 GLU A O 1
ATOM 709 N N . ASN A 1 92 ? -46.181 1.917 23.905 1.00 54.31 92 ASN A N 1
ATOM 710 C CA . ASN A 1 92 ? -46.000 1.859 22.467 1.00 54.31 92 ASN A CA 1
ATOM 711 C C . ASN A 1 92 ? -45.563 3.218 21.911 1.00 54.31 92 ASN A C 1
ATOM 713 O O . ASN A 1 92 ? -46.344 4.169 21.928 1.00 54.31 92 ASN A O 1
ATOM 717 N N . VAL A 1 93 ? -44.367 3.283 21.330 1.00 53.66 93 VAL A N 1
ATOM 718 C CA . VAL A 1 93 ? -43.989 4.373 20.430 1.00 53.66 93 VAL A CA 1
ATOM 719 C C . VAL A 1 93 ? -43.693 3.773 19.062 1.00 53.66 93 VAL A C 1
ATOM 721 O O . VAL A 1 93 ? -42.601 3.277 18.790 1.00 53.66 93 VAL A O 1
ATOM 724 N N . ASP A 1 94 ? -44.722 3.817 18.215 1.00 51.75 94 ASP A N 1
ATOM 725 C CA . ASP A 1 94 ? -44.647 3.635 16.768 1.00 51.75 94 ASP A CA 1
ATOM 726 C C . ASP A 1 94 ? -43.848 4.799 16.155 1.00 51.75 94 ASP A C 1
ATOM 728 O O . ASP A 1 94 ? -44.413 5.793 15.697 1.00 51.75 94 ASP A O 1
ATOM 732 N N . SER A 1 95 ? -42.521 4.684 16.139 1.00 51.19 95 SER A N 1
ATOM 733 C CA . SER A 1 95 ? -41.647 5.553 15.345 1.00 51.19 95 SER A CA 1
ATOM 734 C C . SER A 1 95 ? -41.063 4.755 14.187 1.00 51.19 95 SER A C 1
ATOM 736 O O . SER A 1 95 ? -40.010 4.133 14.289 1.00 51.19 95 SER A O 1
ATOM 738 N N . ASN A 1 96 ? -41.779 4.798 13.062 1.00 54.78 96 ASN A N 1
ATOM 739 C CA . ASN A 1 96 ? -41.242 4.490 11.741 1.00 54.78 96 ASN A CA 1
ATOM 740 C C . ASN A 1 96 ? -40.256 5.597 11.340 1.00 54.78 96 ASN A C 1
ATOM 742 O O . ASN A 1 96 ? -40.603 6.478 10.555 1.00 54.78 96 ASN A O 1
ATOM 746 N N . ASP A 1 97 ? -39.044 5.565 11.884 1.00 50.12 97 ASP A N 1
ATOM 747 C CA . ASP A 1 97 ? -37.909 6.274 11.304 1.00 50.12 97 ASP A CA 1
ATOM 748 C C . ASP A 1 97 ? -36.979 5.223 10.705 1.00 50.12 97 ASP A C 1
ATOM 750 O O . ASP A 1 97 ? -36.313 4.465 11.409 1.00 50.12 97 ASP A O 1
ATOM 754 N N . VAL A 1 98 ? -37.020 5.112 9.377 1.00 51.88 98 VAL A N 1
ATOM 755 C CA . VAL A 1 98 ? -36.108 4.269 8.603 1.00 51.88 98 VAL A CA 1
ATOM 756 C C . VAL A 1 98 ? -34.777 5.011 8.560 1.00 51.88 98 VAL A C 1
ATOM 758 O O . VAL A 1 98 ? -34.369 5.565 7.539 1.00 51.88 98 VAL A O 1
ATOM 761 N N . THR A 1 99 ? -34.093 5.049 9.699 1.00 46.16 99 THR A N 1
ATOM 762 C CA . THR A 1 99 ? -32.663 5.287 9.713 1.00 46.16 99 THR A CA 1
ATOM 763 C C . THR A 1 99 ? -32.048 4.104 8.986 1.00 46.16 99 THR A C 1
ATOM 765 O O . THR A 1 99 ? -32.133 2.949 9.402 1.00 46.16 99 THR A O 1
ATOM 768 N N . HIS A 1 100 ? -31.470 4.386 7.822 1.00 44.84 100 HIS A N 1
ATOM 769 C CA . HIS A 1 100 ? -30.500 3.503 7.205 1.00 44.84 100 HIS A CA 1
ATOM 770 C C . HIS A 1 100 ? -29.322 3.386 8.182 1.00 44.84 100 HIS A C 1
ATOM 772 O O . HIS A 1 100 ? -28.321 4.086 8.044 1.00 44.84 100 HIS A O 1
ATOM 778 N N . GLU A 1 101 ? -29.461 2.536 9.202 1.00 45.78 101 GLU A N 1
ATOM 779 C CA . GLU A 1 101 ? -28.345 1.989 9.951 1.00 45.78 101 GLU A CA 1
ATOM 780 C C . GLU A 1 101 ? -27.467 1.307 8.910 1.00 45.78 101 GLU A C 1
ATOM 782 O O . GLU A 1 101 ? -27.735 0.196 8.448 1.00 45.78 101 GLU A O 1
ATOM 787 N N . ALA A 1 102 ? -26.446 2.039 8.468 1.00 52.94 102 ALA A N 1
ATOM 788 C CA . ALA A 1 102 ? -25.300 1.477 7.799 1.00 52.94 102 ALA A CA 1
ATOM 789 C C . ALA A 1 102 ? -24.793 0.380 8.732 1.00 52.94 102 ALA A C 1
ATOM 791 O O . ALA A 1 102 ? -24.141 0.668 9.734 1.00 52.94 102 ALA A O 1
ATOM 792 N N . GLN A 1 103 ? -25.192 -0.862 8.443 1.00 40.09 103 GLN A N 1
ATOM 793 C CA . GLN A 1 103 ? -24.752 -2.063 9.127 1.00 40.09 103 GLN A CA 1
ATOM 794 C C . GLN A 1 103 ? -23.229 -2.028 9.137 1.00 40.09 103 GLN A C 1
ATOM 796 O O . GLN A 1 103 ? -22.572 -2.402 8.166 1.00 40.09 103 GLN A O 1
ATOM 801 N N . SER A 1 104 ? -22.659 -1.544 10.239 1.00 49.62 104 SER A N 1
ATOM 802 C CA . SER A 1 104 ? -21.238 -1.644 10.490 1.00 49.62 104 SER A CA 1
ATOM 803 C C . SER A 1 104 ? -21.004 -3.114 10.786 1.00 49.62 104 SER A C 1
ATOM 805 O O . SER A 1 104 ? -21.112 -3.566 11.927 1.00 49.62 104 SER A O 1
ATOM 807 N N . THR A 1 105 ? -20.773 -3.900 9.737 1.00 49.38 105 THR A N 1
ATOM 808 C CA . THR A 1 105 ? -20.261 -5.254 9.876 1.00 49.38 105 THR A CA 1
ATOM 809 C C . THR A 1 105 ? -18.969 -5.129 10.669 1.00 49.38 105 THR A C 1
ATOM 811 O O . THR A 1 105 ? -17.957 -4.672 10.136 1.00 49.38 105 THR A O 1
ATOM 814 N N . SER A 1 106 ? -19.012 -5.460 11.959 1.00 50.34 106 SER A N 1
ATOM 815 C CA . SER A 1 106 ? -17.830 -5.546 12.802 1.00 50.34 106 SER A CA 1
ATOM 816 C C . SER A 1 106 ? -17.010 -6.725 12.289 1.00 50.34 106 SER A C 1
ATOM 818 O O . SER A 1 106 ? -17.182 -7.884 12.664 1.00 50.34 106 SER A O 1
ATOM 820 N N . VAL A 1 107 ? -16.156 -6.445 11.308 1.00 56.50 107 VAL A N 1
ATOM 821 C CA . VAL A 1 107 ? -15.242 -7.435 10.758 1.00 56.50 107 VAL A CA 1
ATOM 822 C C . VAL A 1 107 ? -14.307 -7.825 11.898 1.00 56.50 107 VAL A C 1
ATOM 824 O O . VAL A 1 107 ? -13.510 -7.018 12.367 1.00 56.50 107 VAL A O 1
ATOM 827 N N . ASN A 1 108 ? -14.437 -9.061 12.382 1.00 57.78 108 ASN A N 1
ATOM 828 C CA . ASN A 1 108 ? -13.594 -9.636 13.427 1.00 57.78 108 ASN A CA 1
ATOM 829 C C . ASN A 1 108 ? -12.115 -9.643 12.984 1.00 57.78 108 ASN A C 1
ATOM 831 O O . ASN A 1 108 ? -11.620 -10.629 12.431 1.00 57.78 108 ASN A O 1
ATOM 835 N N . HIS A 1 109 ? -11.396 -8.548 13.257 1.00 59.62 109 HIS A N 1
ATOM 836 C CA . HIS A 1 109 ? -9.994 -8.328 12.876 1.00 59.62 109 HIS A CA 1
ATOM 837 C C . HIS A 1 109 ? -9.021 -9.387 13.431 1.00 59.62 109 HIS A C 1
ATOM 839 O O . HIS A 1 109 ? -7.927 -9.565 12.894 1.00 59.62 109 HIS A O 1
ATOM 845 N N . ALA A 1 110 ? -9.415 -10.143 14.461 1.00 64.12 110 ALA A N 1
ATOM 846 C CA . ALA A 1 110 ? -8.556 -11.116 15.135 1.00 64.12 110 ALA A CA 1
ATOM 847 C C . ALA A 1 110 ? -8.171 -12.343 14.279 1.00 64.12 110 ALA A C 1
ATOM 849 O O . ALA A 1 110 ? -7.151 -12.978 14.539 1.00 64.12 110 ALA A O 1
ATOM 850 N N . THR A 1 111 ? -8.938 -12.689 13.237 1.00 73.00 111 THR A N 1
ATOM 851 C CA . THR A 1 111 ? -8.734 -13.956 12.497 1.00 73.00 111 THR A CA 1
ATOM 852 C C . THR A 1 111 ? -7.789 -13.857 11.288 1.00 73.00 111 THR A C 1
ATOM 854 O O . THR A 1 111 ? -7.434 -14.878 10.696 1.00 73.00 111 THR A O 1
ATOM 857 N N . GLY A 1 112 ? -7.327 -12.651 10.927 1.00 81.56 112 GLY A N 1
ATOM 858 C CA . GLY A 1 112 ? -6.585 -12.403 9.680 1.00 81.56 112 GLY A CA 1
ATOM 859 C C . GLY A 1 112 ? -5.088 -12.100 9.808 1.00 81.56 112 GLY A C 1
ATOM 860 O O . GLY A 1 112 ? -4.433 -11.913 8.784 1.00 81.56 112 GLY A O 1
ATOM 861 N N . TRP A 1 113 ? -4.527 -12.033 11.021 1.00 87.88 113 TRP A N 1
ATOM 862 C CA . TRP A 1 113 ? -3.176 -11.488 11.234 1.00 87.88 113 TRP A CA 1
ATOM 863 C C . TRP A 1 113 ? -2.060 -12.266 10.506 1.00 87.88 113 TRP A C 1
ATOM 865 O O . TRP A 1 113 ? -1.098 -11.670 10.026 1.00 87.88 113 TRP A O 1
ATOM 875 N N . TRP A 1 114 ? -2.217 -13.585 10.348 1.00 90.44 114 TRP A N 1
ATOM 876 C CA . TRP A 1 114 ? -1.245 -14.465 9.685 1.00 90.44 114 TRP A CA 1
ATOM 877 C C . TRP A 1 114 ? -1.085 -14.199 8.179 1.00 90.44 114 TRP A C 1
ATOM 879 O O . TRP A 1 114 ? -0.134 -14.685 7.569 1.00 90.44 114 TRP A O 1
ATOM 889 N N . ARG A 1 115 ? -1.993 -13.430 7.561 1.00 90.56 115 ARG A N 1
ATOM 890 C CA . ARG A 1 115 ? -1.911 -13.070 6.137 1.00 90.56 115 ARG A CA 1
ATOM 891 C C . ARG A 1 115 ? -0.931 -11.932 5.862 1.00 90.56 115 ARG A C 1
ATOM 893 O O . ARG A 1 115 ? -0.442 -11.826 4.744 1.00 90.56 115 ARG A O 1
ATOM 900 N N . TRP A 1 116 ? -0.598 -11.115 6.861 1.00 92.94 116 TRP A N 1
ATOM 901 C CA . TRP A 1 116 ? 0.310 -9.978 6.681 1.00 92.94 116 TRP A CA 1
ATOM 902 C C . TRP A 1 116 ? 1.717 -10.384 6.216 1.00 92.94 116 TRP A C 1
ATOM 904 O O . TRP A 1 116 ? 2.194 -9.804 5.242 1.00 92.94 116 TRP A O 1
ATOM 914 N N . PRO A 1 117 ? 2.362 -11.421 6.788 1.00 94.50 117 PRO A N 1
ATOM 915 C CA . PRO A 1 117 ? 3.630 -11.930 6.262 1.00 94.50 117 PRO A CA 1
ATOM 916 C C . PRO A 1 117 ? 3.555 -12.471 4.824 1.00 94.50 117 PRO A C 1
ATOM 918 O O . PRO A 1 117 ? 4.576 -12.519 4.140 1.00 94.50 117 PRO A O 1
ATOM 921 N N . LEU A 1 118 ? 2.370 -12.870 4.342 1.00 94.62 118 LEU A N 1
ATOM 922 C CA . LEU A 1 118 ? 2.192 -13.369 2.973 1.00 94.62 118 LEU A CA 1
ATOM 923 C C . LEU A 1 118 ? 2.139 -12.253 1.929 1.00 94.62 118 LEU A C 1
ATOM 925 O O . LEU A 1 118 ? 2.456 -12.515 0.773 1.00 94.62 118 LEU A O 1
ATOM 929 N N . VAL A 1 119 ? 1.779 -11.024 2.312 1.00 95.75 119 VAL A N 1
ATOM 930 C CA . VAL A 1 119 ? 1.688 -9.876 1.394 1.00 95.75 119 VAL A CA 1
ATOM 931 C C . VAL A 1 119 ? 2.997 -9.642 0.623 1.00 95.75 119 VAL A C 1
ATOM 933 O O . VAL A 1 119 ? 2.951 -9.667 -0.608 1.00 95.75 119 VAL A O 1
ATOM 936 N N . PRO A 1 120 ? 4.176 -9.485 1.265 1.00 94.88 120 PRO A N 1
ATOM 937 C CA . PRO A 1 120 ? 5.422 -9.283 0.525 1.00 94.88 120 PRO A CA 1
ATOM 938 C C . PRO A 1 120 ? 5.811 -10.495 -0.328 1.00 94.88 120 PRO A C 1
ATOM 940 O O . PRO A 1 120 ? 6.297 -10.324 -1.444 1.00 94.88 120 PRO A O 1
ATOM 943 N N . LEU A 1 121 ? 5.555 -11.719 0.145 1.00 95.88 121 LEU A N 1
ATOM 944 C CA . LEU A 1 121 ? 5.851 -12.938 -0.615 1.00 95.88 121 LEU A CA 1
ATOM 945 C C . LEU A 1 121 ? 5.000 -13.031 -1.884 1.00 95.88 121 LEU A C 1
ATOM 947 O O . LEU A 1 121 ? 5.513 -13.338 -2.960 1.00 95.88 121 LEU A O 1
ATOM 951 N N . ALA A 1 122 ? 3.710 -12.728 -1.770 1.00 94.31 122 ALA A N 1
ATOM 952 C CA . ALA A 1 122 ? 2.800 -12.715 -2.900 1.00 94.31 122 ALA A CA 1
ATOM 953 C C . ALA A 1 122 ? 3.107 -11.572 -3.872 1.00 94.31 122 ALA A C 1
ATOM 955 O O . ALA A 1 122 ? 2.995 -11.770 -5.078 1.00 94.31 122 ALA A O 1
ATOM 956 N N . ALA A 1 123 ? 3.547 -10.412 -3.376 1.00 94.69 123 ALA A N 1
ATOM 957 C CA . ALA A 1 123 ? 3.983 -9.304 -4.218 1.00 94.69 123 ALA A CA 1
ATOM 958 C C . ALA A 1 123 ? 5.199 -9.693 -5.076 1.00 94.69 123 ALA A C 1
ATOM 960 O O . ALA A 1 123 ? 5.178 -9.472 -6.285 1.00 94.69 123 ALA A O 1
ATOM 961 N N . ILE A 1 124 ? 6.209 -10.345 -4.482 1.00 95.62 124 ILE A N 1
ATOM 962 C CA . ILE A 1 124 ? 7.399 -10.850 -5.192 1.00 95.62 124 ILE A CA 1
ATOM 963 C C . ILE A 1 124 ? 7.016 -11.935 -6.204 1.00 95.62 124 ILE A C 1
ATOM 965 O O . ILE A 1 124 ? 7.430 -11.885 -7.364 1.00 95.62 124 ILE A O 1
ATOM 969 N N . ALA A 1 125 ? 6.228 -12.926 -5.781 1.00 96.12 125 ALA A N 1
ATOM 970 C CA . ALA A 1 125 ? 5.826 -14.029 -6.648 1.00 96.12 125 ALA A CA 1
ATOM 971 C C . ALA A 1 125 ? 4.959 -13.533 -7.815 1.00 96.12 125 ALA A C 1
ATOM 973 O O . ALA A 1 125 ? 5.216 -13.865 -8.973 1.00 96.12 125 ALA A O 1
ATOM 974 N N . GLY A 1 126 ? 3.968 -12.694 -7.514 1.00 93.44 126 GLY A N 1
ATOM 975 C CA . GLY A 1 126 ? 3.055 -12.110 -8.486 1.00 93.44 126 GLY A CA 1
ATOM 976 C C . GLY A 1 126 ? 3.780 -11.229 -9.494 1.00 93.44 126 GLY A C 1
ATOM 977 O O . GLY A 1 126 ? 3.578 -11.397 -10.696 1.00 93.44 126 GLY A O 1
ATOM 978 N N . SER A 1 127 ? 4.667 -10.342 -9.034 1.00 91.81 127 SER A N 1
ATOM 979 C CA . SER A 1 127 ? 5.430 -9.462 -9.921 1.00 91.81 127 SER A CA 1
ATOM 980 C C . SER A 1 127 ? 6.375 -10.252 -10.829 1.00 91.81 127 SER A C 1
ATOM 982 O O . SER A 1 127 ? 6.407 -10.004 -12.030 1.00 91.81 127 SER A O 1
ATOM 984 N N . THR A 1 128 ? 7.055 -11.278 -10.306 1.00 92.75 128 THR A N 1
ATOM 985 C CA . THR A 1 128 ? 7.963 -12.131 -11.091 1.00 92.75 128 THR A CA 1
ATOM 986 C C . THR A 1 128 ? 7.216 -12.895 -12.185 1.00 92.75 128 THR A C 1
ATOM 988 O O . THR A 1 128 ? 7.617 -12.868 -13.352 1.00 92.75 128 THR A O 1
ATOM 991 N N . VAL A 1 129 ? 6.105 -13.554 -11.834 1.00 95.38 129 VAL A N 1
ATOM 992 C CA . VAL A 1 129 ? 5.271 -14.293 -12.798 1.00 95.38 129 VAL A CA 1
ATOM 993 C C . VAL A 1 129 ? 4.672 -13.338 -13.828 1.00 95.38 129 VAL A C 1
ATOM 995 O O . VAL A 1 129 ? 4.758 -13.588 -15.030 1.00 95.38 129 VAL A O 1
ATOM 998 N N . GLY A 1 130 ? 4.120 -12.216 -13.372 1.00 91.25 130 GLY A N 1
ATOM 999 C CA . GLY A 1 130 ? 3.500 -11.208 -14.219 1.00 91.25 130 GLY A CA 1
ATOM 1000 C C . GLY A 1 130 ? 4.466 -10.590 -15.226 1.00 91.25 130 GLY A C 1
ATOM 1001 O O . GLY A 1 130 ? 4.187 -10.577 -16.425 1.00 91.25 130 GLY A O 1
ATOM 1002 N N . SER A 1 131 ? 5.638 -10.147 -14.769 1.00 90.12 131 SER A N 1
ATOM 1003 C CA . SER A 1 131 ? 6.684 -9.616 -15.645 1.00 90.12 131 SER A CA 1
ATOM 1004 C C . SER A 1 131 ? 7.168 -10.666 -16.641 1.00 90.12 131 SER A C 1
ATOM 1006 O O . SER A 1 131 ? 7.320 -10.351 -17.818 1.00 90.12 131 SER A O 1
ATOM 1008 N N . THR A 1 132 ? 7.339 -11.923 -16.220 1.00 92.06 132 THR A N 1
ATOM 1009 C CA . THR A 1 132 ? 7.738 -13.013 -17.127 1.00 92.06 132 THR A CA 1
ATOM 1010 C C . THR A 1 132 ? 6.706 -13.226 -18.238 1.00 92.06 132 THR A C 1
ATOM 1012 O O . THR A 1 132 ? 7.077 -13.327 -19.407 1.00 92.06 132 THR A O 1
ATOM 1015 N N . LEU A 1 133 ? 5.412 -13.229 -17.902 1.00 95.12 133 LEU A N 1
ATOM 1016 C CA . LEU A 1 133 ? 4.329 -13.373 -18.878 1.00 95.12 133 LEU A CA 1
ATOM 1017 C C . LEU A 1 133 ? 4.288 -12.208 -19.872 1.00 95.12 133 LEU A C 1
ATOM 1019 O O . LEU A 1 133 ? 4.202 -12.442 -21.075 1.00 95.12 133 LEU A O 1
ATOM 1023 N N . VAL A 1 134 ? 4.410 -10.963 -19.400 1.00 92.19 134 VAL A N 1
ATOM 1024 C CA . VAL A 1 134 ? 4.481 -9.780 -20.280 1.00 92.19 134 VAL A CA 1
ATOM 1025 C C . VAL A 1 134 ? 5.697 -9.865 -21.209 1.00 92.19 134 VAL A C 1
ATOM 1027 O O . VAL A 1 134 ? 5.590 -9.555 -22.395 1.00 92.19 134 VAL A O 1
ATOM 1030 N N . GLY A 1 135 ? 6.829 -10.359 -20.699 1.00 89.75 135 GLY A N 1
ATOM 1031 C CA . GLY A 1 135 ? 8.029 -10.664 -21.480 1.00 89.75 135 GLY A CA 1
ATOM 1032 C C . GLY A 1 135 ? 7.767 -11.656 -22.607 1.00 89.75 135 GLY A C 1
ATOM 1033 O O . GLY A 1 135 ? 8.065 -11.372 -23.767 1.00 89.75 135 GLY A O 1
ATOM 1034 N N . MET A 1 136 ? 7.153 -12.794 -22.278 1.00 92.38 136 MET A N 1
ATOM 1035 C CA . MET A 1 136 ? 6.806 -13.834 -23.249 1.00 92.38 136 MET A CA 1
ATOM 1036 C C . MET A 1 136 ? 5.811 -13.338 -24.302 1.00 92.38 136 MET A C 1
ATOM 1038 O O . MET A 1 136 ? 5.981 -13.640 -25.481 1.00 92.38 136 MET A O 1
ATOM 1042 N N . ILE A 1 137 ? 4.806 -12.549 -23.907 1.00 92.88 137 ILE A N 1
ATOM 1043 C CA . ILE A 1 137 ? 3.831 -11.956 -24.835 1.00 92.88 137 ILE A CA 1
ATOM 1044 C C . ILE A 1 137 ? 4.524 -10.965 -25.774 1.00 92.88 137 ILE A C 1
ATOM 1046 O O . ILE A 1 137 ? 4.318 -11.024 -26.986 1.00 92.88 137 ILE A O 1
ATOM 1050 N N . GLY A 1 138 ? 5.373 -10.083 -25.235 1.00 89.31 138 GLY A N 1
ATOM 1051 C CA . GLY A 1 138 ? 6.146 -9.131 -26.032 1.00 89.31 138 GLY A CA 1
ATOM 1052 C C . GLY A 1 138 ? 7.060 -9.833 -27.036 1.00 89.31 138 GLY A C 1
ATOM 1053 O O . GLY A 1 138 ? 7.083 -9.468 -28.210 1.00 89.31 138 GLY A O 1
ATOM 1054 N N . TRP A 1 139 ? 7.745 -10.892 -26.602 1.00 89.12 139 TRP A N 1
ATOM 1055 C CA . TRP A 1 139 ? 8.583 -11.725 -27.463 1.00 89.12 139 TRP A CA 1
ATOM 1056 C C . TRP A 1 139 ? 7.778 -12.457 -28.547 1.00 89.12 139 TRP A C 1
ATOM 1058 O O . TRP A 1 139 ? 8.173 -12.466 -29.711 1.00 89.12 139 TRP A O 1
ATOM 1068 N N . ALA A 1 140 ? 6.625 -13.037 -28.205 1.00 91.88 140 ALA A N 1
ATOM 1069 C CA . ALA A 1 140 ? 5.764 -13.698 -29.182 1.00 91.88 140 ALA A CA 1
ATOM 1070 C C . ALA A 1 140 ? 5.256 -12.700 -30.234 1.00 91.88 140 ALA A C 1
ATOM 1072 O O . ALA A 1 140 ? 5.341 -12.974 -31.431 1.00 91.88 140 ALA A O 1
ATOM 1073 N N . GLY A 1 141 ? 4.826 -11.510 -29.800 1.00 89.75 141 GLY A N 1
ATOM 1074 C CA . GLY A 1 141 ? 4.439 -10.417 -30.693 1.00 89.75 141 GLY A CA 1
ATOM 1075 C C . GLY A 1 141 ? 5.579 -9.991 -31.623 1.00 89.75 141 GLY A C 1
ATOM 1076 O O . GLY A 1 141 ? 5.368 -9.815 -32.823 1.00 89.75 141 GLY A O 1
ATOM 1077 N N . ALA A 1 142 ? 6.810 -9.909 -31.110 1.00 88.00 142 ALA A N 1
ATOM 1078 C CA . ALA A 1 142 ? 8.007 -9.660 -31.916 1.00 88.00 142 ALA A CA 1
ATOM 1079 C C . ALA A 1 142 ? 8.106 -10.607 -33.112 1.00 88.00 142 ALA A C 1
ATOM 1081 O O . ALA A 1 142 ? 8.308 -10.183 -34.253 1.00 88.00 142 ALA A O 1
ATOM 1082 N N . LYS A 1 143 ? 7.960 -11.906 -32.823 1.00 88.12 143 LYS A N 1
ATOM 1083 C CA . LYS A 1 143 ? 8.132 -12.984 -33.792 1.00 88.12 143 LYS A CA 1
ATOM 1084 C C . LYS A 1 143 ? 7.003 -13.014 -34.812 1.00 88.12 143 LYS A C 1
ATOM 1086 O O . LYS A 1 143 ? 7.277 -13.288 -35.976 1.00 88.12 143 LYS A O 1
ATOM 1091 N N . THR A 1 144 ? 5.766 -12.706 -34.422 1.00 93.19 144 THR A N 1
ATOM 1092 C CA . THR A 1 144 ? 4.630 -12.740 -35.355 1.00 93.19 144 THR A CA 1
ATOM 1093 C C . THR A 1 144 ? 4.601 -11.562 -36.322 1.00 93.19 144 THR A C 1
ATOM 1095 O O . THR A 1 144 ? 4.201 -11.743 -37.468 1.00 93.19 144 THR A O 1
ATOM 1098 N N . TYR A 1 145 ? 5.016 -10.365 -35.895 1.00 90.38 145 TYR A N 1
ATOM 1099 C CA . TYR A 1 145 ? 4.923 -9.159 -36.731 1.00 90.38 145 TYR A CA 1
ATOM 1100 C C . TYR A 1 145 ? 6.172 -8.886 -37.586 1.00 90.38 145 TYR A C 1
ATOM 1102 O O . TYR A 1 145 ? 6.129 -8.007 -38.443 1.00 90.38 145 TYR A O 1
ATOM 1110 N N . GLY A 1 146 ? 7.275 -9.623 -37.388 1.00 82.62 146 GLY A N 1
ATOM 1111 C CA . GLY A 1 146 ? 8.445 -9.627 -38.282 1.00 82.62 146 GLY A CA 1
ATOM 1112 C C . GLY A 1 146 ? 9.182 -8.288 -38.455 1.00 82.62 146 GLY A C 1
ATOM 1113 O O . GLY A 1 146 ? 10.031 -8.177 -39.334 1.00 82.62 146 GLY A O 1
ATOM 1114 N N . GLY A 1 147 ? 8.861 -7.269 -37.649 1.00 77.44 147 GLY A N 1
ATOM 1115 C CA . GLY A 1 147 ? 9.273 -5.878 -37.883 1.00 77.44 147 GLY A CA 1
ATOM 1116 C C . GLY A 1 147 ? 10.376 -5.337 -36.973 1.00 77.44 147 GLY A C 1
ATOM 1117 O O . GLY A 1 147 ? 10.822 -4.210 -37.175 1.00 77.44 147 GLY A O 1
ATOM 1118 N N . PHE A 1 148 ? 10.827 -6.098 -35.976 1.00 83.38 148 PHE A N 1
ATOM 1119 C CA . PHE A 1 148 ? 11.802 -5.612 -35.000 1.00 83.38 148 PHE A CA 1
ATOM 1120 C C . PHE A 1 148 ? 12.996 -6.561 -34.915 1.00 83.38 148 PHE A C 1
ATOM 1122 O O . PHE A 1 148 ? 12.836 -7.735 -34.586 1.00 83.38 148 PHE A O 1
ATOM 1129 N N . ALA A 1 149 ? 14.191 -6.041 -35.201 1.00 85.81 149 ALA A N 1
ATOM 1130 C CA . ALA A 1 149 ? 15.435 -6.746 -34.910 1.00 85.81 149 ALA A CA 1
ATOM 1131 C C . ALA A 1 149 ? 15.567 -6.941 -33.392 1.00 85.81 149 ALA A C 1
ATOM 1133 O O . ALA A 1 149 ? 15.218 -6.036 -32.631 1.00 85.81 149 ALA A O 1
ATOM 1134 N N . GLU A 1 150 ? 16.079 -8.094 -32.958 1.00 82.31 150 GLU A N 1
ATOM 1135 C CA . GLU A 1 150 ? 16.304 -8.396 -31.532 1.00 82.31 150 GLU A CA 1
ATOM 1136 C C . GLU A 1 150 ? 17.272 -7.384 -30.889 1.00 82.31 150 GLU A C 1
ATOM 1138 O O . GLU A 1 150 ? 17.078 -6.997 -29.741 1.00 82.31 150 GLU A O 1
ATOM 1143 N N . ASP A 1 151 ? 18.201 -6.837 -31.678 1.00 85.56 151 ASP A N 1
ATOM 1144 C CA . ASP A 1 151 ? 19.139 -5.778 -31.272 1.00 85.56 151 ASP A CA 1
ATOM 1145 C C . ASP A 1 151 ? 18.586 -4.353 -31.477 1.00 85.56 151 ASP A C 1
ATOM 1147 O O . ASP A 1 151 ? 19.309 -3.356 -31.416 1.00 85.56 151 ASP A O 1
ATOM 1151 N N . GLY A 1 152 ? 17.294 -4.229 -31.777 1.00 89.50 152 GLY A N 1
ATOM 1152 C CA . GLY A 1 152 ? 16.648 -2.941 -31.972 1.00 89.50 152 GLY A CA 1
ATOM 1153 C C . GLY A 1 152 ? 16.578 -2.134 -30.674 1.00 89.50 152 GLY A C 1
ATOM 1154 O O . GLY A 1 152 ? 16.328 -2.667 -29.593 1.00 89.50 152 GLY A O 1
ATOM 1155 N N . TRP A 1 153 ? 16.682 -0.809 -30.797 1.00 90.31 153 TRP A N 1
ATOM 1156 C CA . TRP A 1 153 ? 16.499 0.142 -29.690 1.00 90.31 153 TRP A CA 1
ATOM 1157 C C . TRP A 1 153 ? 15.187 -0.086 -28.911 1.00 90.31 153 TRP A C 1
ATOM 1159 O O . TRP A 1 153 ? 15.113 0.180 -27.713 1.00 90.31 153 TRP A O 1
ATOM 1169 N N . TYR A 1 154 ? 14.157 -0.621 -29.574 1.00 89.75 154 TYR A N 1
ATOM 1170 C CA . TYR A 1 154 ? 12.891 -0.992 -28.949 1.00 89.75 154 TYR A CA 1
ATOM 1171 C C . TYR A 1 154 ? 13.061 -2.065 -27.858 1.00 89.75 154 TYR A C 1
ATOM 1173 O O . TYR A 1 154 ? 12.577 -1.869 -26.744 1.00 89.75 154 TYR A O 1
ATOM 1181 N N . TYR A 1 155 ? 13.777 -3.162 -28.138 1.00 88.69 155 TYR A N 1
ATOM 1182 C CA . TYR A 1 155 ? 14.021 -4.227 -27.153 1.00 88.69 155 TYR A CA 1
ATOM 1183 C C . TYR A 1 155 ? 15.042 -3.834 -26.099 1.00 88.69 155 TYR A C 1
ATOM 1185 O O . TYR A 1 155 ? 14.935 -4.276 -24.960 1.00 88.69 155 TYR A O 1
ATOM 1193 N N . LEU A 1 156 ? 16.000 -2.981 -26.460 1.00 89.94 156 LEU A N 1
ATOM 1194 C CA . LEU A 1 156 ? 17.023 -2.525 -25.525 1.00 89.94 156 LEU A CA 1
ATOM 1195 C C . LEU A 1 156 ? 16.494 -1.494 -24.521 1.00 89.94 156 LEU A C 1
ATOM 1197 O O . LEU A 1 156 ? 16.924 -1.509 -23.371 1.00 89.94 156 LEU A O 1
ATOM 1201 N N . TYR A 1 157 ? 15.575 -0.610 -24.927 1.00 92.56 157 TYR A N 1
ATOM 1202 C CA . TYR A 1 157 ? 15.176 0.537 -24.101 1.00 92.56 157 TYR A CA 1
ATOM 1203 C C . TYR A 1 157 ? 13.689 0.570 -23.749 1.00 92.56 157 TYR A C 1
ATOM 1205 O O . TYR A 1 157 ? 13.325 0.764 -22.588 1.00 92.56 157 TYR A O 1
ATOM 1213 N N . ILE A 1 158 ? 12.807 0.387 -24.732 1.00 92.50 158 ILE A N 1
ATOM 1214 C CA . ILE A 1 158 ? 11.364 0.575 -24.533 1.00 92.50 158 ILE A CA 1
ATOM 1215 C C . ILE A 1 158 ? 10.751 -0.614 -23.809 1.00 92.50 158 ILE A C 1
ATOM 1217 O O . ILE A 1 158 ? 10.056 -0.441 -22.809 1.00 92.50 158 ILE A O 1
ATOM 1221 N N . MET A 1 159 ? 11.033 -1.822 -24.289 1.00 92.00 159 MET A N 1
ATOM 1222 C CA . MET A 1 159 ? 10.439 -3.043 -23.761 1.00 92.00 159 MET A CA 1
ATOM 1223 C C . MET A 1 159 ? 10.758 -3.240 -22.262 1.00 92.00 159 MET A C 1
ATOM 1225 O O . MET A 1 159 ? 9.811 -3.394 -21.486 1.00 92.00 159 MET A O 1
ATOM 1229 N N . PRO A 1 160 ? 12.017 -3.107 -21.792 1.00 93.44 160 PRO A N 1
ATOM 1230 C CA . PRO A 1 160 ? 12.327 -3.248 -20.370 1.00 93.44 160 PRO A CA 1
ATOM 1231 C C . PRO A 1 160 ? 11.691 -2.148 -19.507 1.00 93.44 160 PRO A C 1
ATOM 1233 O O . PRO A 1 160 ? 11.269 -2.416 -18.383 1.00 93.44 160 PRO A O 1
ATOM 1236 N N . THR A 1 161 ? 11.545 -0.929 -20.042 1.00 95.44 161 THR A N 1
ATOM 1237 C CA . THR A 1 161 ? 10.846 0.169 -19.352 1.00 95.44 161 THR A CA 1
ATOM 1238 C C . THR A 1 161 ? 9.368 -0.168 -19.149 1.00 95.44 161 THR A C 1
ATOM 1240 O O . THR A 1 161 ? 8.845 -0.025 -18.044 1.00 95.44 161 THR A O 1
ATOM 1243 N N . ILE A 1 162 ? 8.701 -0.688 -20.187 1.00 94.50 162 ILE A N 1
ATOM 1244 C CA . ILE A 1 162 ? 7.309 -1.153 -20.099 1.00 94.50 162 ILE A CA 1
ATOM 1245 C C . ILE A 1 162 ? 7.195 -2.304 -19.092 1.00 94.50 162 ILE A C 1
ATOM 1247 O O . ILE A 1 162 ? 6.321 -2.267 -18.226 1.00 94.50 162 ILE A O 1
ATOM 1251 N N . MET A 1 163 ? 8.089 -3.298 -19.152 1.00 94.81 163 MET A N 1
ATOM 1252 C CA . MET A 1 163 ? 8.100 -4.409 -18.191 1.00 94.81 163 MET A CA 1
ATOM 1253 C C . MET A 1 163 ? 8.269 -3.930 -16.753 1.00 94.81 163 MET A C 1
ATOM 1255 O O . MET A 1 163 ? 7.614 -4.462 -15.860 1.00 94.81 163 MET A O 1
ATOM 1259 N N . SER A 1 164 ? 9.124 -2.932 -16.528 1.00 96.12 164 SER A N 1
ATOM 1260 C CA . SER A 1 164 ? 9.353 -2.351 -15.208 1.00 96.12 164 SER A CA 1
ATOM 1261 C C . SER A 1 164 ? 8.101 -1.642 -14.680 1.00 96.12 164 SER A C 1
ATOM 1263 O O . SER A 1 164 ? 7.715 -1.849 -13.530 1.00 96.12 164 SER A O 1
ATOM 1265 N N . GLY A 1 165 ? 7.386 -0.907 -15.539 1.00 96.50 165 GLY A N 1
ATOM 1266 C CA . GLY A 1 165 ? 6.080 -0.342 -15.192 1.00 96.50 165 GLY A CA 1
ATOM 1267 C C . GLY A 1 165 ? 5.038 -1.405 -14.845 1.00 96.50 165 GLY A C 1
ATOM 1268 O O . GLY A 1 165 ? 4.372 -1.309 -13.813 1.00 96.50 165 GLY A O 1
ATOM 1269 N N . PHE A 1 166 ? 4.946 -2.471 -15.644 1.00 96.06 166 PHE A N 1
ATOM 1270 C CA . PHE A 1 166 ? 4.069 -3.607 -15.344 1.00 96.06 166 PHE A CA 1
ATOM 1271 C C . PHE A 1 166 ? 4.446 -4.317 -14.040 1.00 96.06 166 PHE A C 1
ATOM 1273 O O . PHE A 1 166 ? 3.559 -4.716 -13.290 1.00 96.06 166 PHE A O 1
ATOM 1280 N N . LEU A 1 167 ? 5.741 -4.443 -13.740 1.00 96.56 167 LEU A N 1
ATOM 1281 C CA . LEU A 1 167 ? 6.227 -5.014 -12.485 1.00 96.56 167 LEU A CA 1
ATOM 1282 C C . LEU A 1 167 ? 5.684 -4.226 -11.291 1.00 96.56 167 LEU A C 1
ATOM 1284 O O . LEU A 1 167 ? 5.106 -4.820 -10.381 1.00 96.56 167 LEU A O 1
ATOM 1288 N N . GLY A 1 168 ? 5.812 -2.896 -11.320 1.00 97.12 168 GLY A N 1
ATOM 1289 C CA . GLY A 1 168 ? 5.286 -2.026 -10.268 1.00 97.12 168 GLY A CA 1
ATOM 1290 C C . GLY A 1 168 ? 3.767 -2.110 -10.127 1.00 97.12 168 GLY A C 1
ATOM 1291 O O . GLY A 1 168 ? 3.250 -2.212 -9.012 1.00 97.12 168 GLY A O 1
ATOM 1292 N N . PHE A 1 169 ? 3.052 -2.156 -11.253 1.00 97.88 169 PHE A N 1
ATOM 1293 C CA . PHE A 1 169 ? 1.600 -2.328 -11.268 1.00 97.88 169 PHE A CA 1
ATOM 1294 C C . PHE A 1 169 ?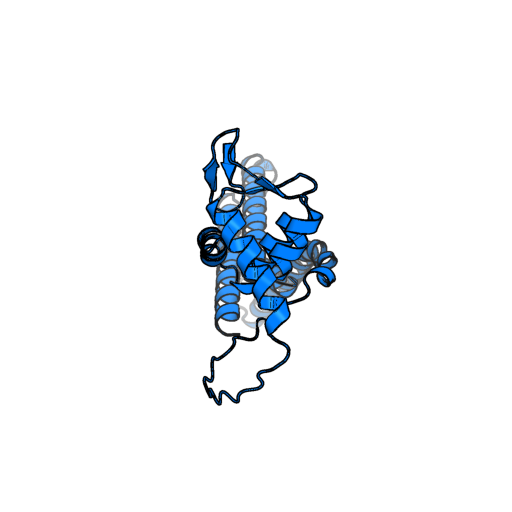 1.171 -3.643 -10.598 1.00 97.88 169 PHE A C 1
ATOM 1296 O O . PHE A 1 169 ? 0.333 -3.646 -9.693 1.00 97.88 169 PHE A O 1
ATOM 1303 N N . ILE A 1 170 ? 1.771 -4.769 -10.997 1.00 97.31 170 ILE A N 1
ATOM 1304 C CA . ILE A 1 170 ? 1.415 -6.097 -10.477 1.00 97.31 170 ILE A CA 1
ATOM 1305 C C . ILE A 1 170 ? 1.817 -6.238 -9.009 1.00 97.31 170 ILE A C 1
ATOM 1307 O O . ILE A 1 170 ? 1.048 -6.795 -8.231 1.00 97.31 170 ILE A O 1
ATOM 1311 N N . TRP A 1 171 ? 2.966 -5.692 -8.606 1.00 97.44 171 TRP A N 1
ATOM 1312 C CA . TRP A 1 171 ? 3.407 -5.666 -7.211 1.00 97.44 171 TRP A CA 1
ATOM 1313 C C . TRP A 1 171 ? 2.363 -5.034 -6.280 1.00 97.44 171 TRP A C 1
ATOM 1315 O O . TRP A 1 171 ? 1.960 -5.636 -5.280 1.00 97.44 171 TRP A O 1
ATOM 1325 N N . SER A 1 172 ? 1.900 -3.831 -6.626 1.00 97.19 172 SER A N 1
ATOM 1326 C CA . SER A 1 172 ? 0.917 -3.076 -5.839 1.00 97.19 172 SER A CA 1
ATOM 1327 C C . SER A 1 172 ? -0.453 -3.767 -5.842 1.00 97.19 172 SER A C 1
ATOM 1329 O O . SER A 1 172 ? -1.051 -3.988 -4.786 1.00 97.19 172 SER A O 1
ATOM 1331 N N . THR A 1 173 ? -0.901 -4.233 -7.011 1.00 96.94 173 THR A N 1
ATOM 1332 C CA . THR A 1 173 ? -2.191 -4.924 -7.164 1.00 96.94 173 THR A CA 1
ATOM 1333 C C . THR A 1 173 ? -2.223 -6.255 -6.397 1.00 96.94 173 THR A C 1
ATOM 1335 O O . THR A 1 173 ? -3.171 -6.529 -5.663 1.00 96.94 173 THR A O 1
ATOM 1338 N N . ALA A 1 174 ? -1.179 -7.082 -6.514 1.00 96.38 174 ALA A N 1
ATOM 1339 C CA . ALA A 1 174 ? -1.083 -8.357 -5.801 1.00 96.38 174 ALA A CA 1
ATOM 1340 C C . ALA A 1 174 ? -1.073 -8.152 -4.280 1.00 96.38 174 ALA A C 1
ATOM 1342 O O . ALA A 1 174 ? -1.752 -8.877 -3.553 1.00 96.38 174 ALA A O 1
ATOM 1343 N N . SER A 1 175 ? -0.365 -7.121 -3.808 1.00 96.44 175 SER A N 1
ATOM 1344 C CA . SER A 1 175 ? -0.347 -6.755 -2.390 1.00 96.44 175 SER A CA 1
ATOM 1345 C C . SER A 1 175 ? -1.748 -6.415 -1.872 1.00 96.44 175 SER A C 1
ATOM 1347 O O . SER A 1 175 ? -2.154 -6.902 -0.817 1.00 96.44 175 SER A O 1
ATOM 1349 N N . ALA A 1 176 ? -2.510 -5.631 -2.640 1.00 96.44 176 ALA A N 1
ATOM 1350 C CA . ALA A 1 176 ? -3.875 -5.242 -2.301 1.00 96.44 176 ALA A CA 1
ATOM 1351 C C . ALA A 1 176 ? -4.853 -6.431 -2.278 1.00 96.44 176 ALA A C 1
ATOM 1353 O O . ALA A 1 176 ? -5.714 -6.498 -1.404 1.00 96.44 176 ALA A O 1
ATOM 1354 N N . TYR A 1 177 ? -4.718 -7.384 -3.207 1.00 95.62 177 TYR A N 1
ATOM 1355 C CA . TYR A 1 177 ? -5.588 -8.567 -3.263 1.00 95.62 177 TYR A CA 1
ATOM 1356 C C . TYR A 1 177 ? -5.361 -9.554 -2.115 1.00 95.62 177 TYR A C 1
ATOM 1358 O O . TYR A 1 177 ? -6.290 -10.254 -1.716 1.00 95.62 177 TYR A O 1
ATOM 1366 N N . VAL A 1 178 ? -4.138 -9.626 -1.589 1.00 95.75 178 VAL A N 1
ATOM 1367 C CA . VAL A 1 178 ? -3.787 -10.535 -0.486 1.00 95.75 178 VAL A CA 1
ATOM 1368 C C . VAL A 1 178 ? -4.122 -9.929 0.878 1.00 95.75 178 VAL A C 1
ATOM 1370 O O . VAL A 1 178 ? -4.363 -10.666 1.840 1.00 95.75 178 VAL A O 1
ATOM 1373 N N . ALA A 1 179 ? -4.178 -8.598 0.964 1.00 94.81 179 ALA A N 1
ATOM 1374 C CA . ALA A 1 179 ? -4.510 -7.885 2.187 1.00 94.81 179 ALA A CA 1
ATOM 1375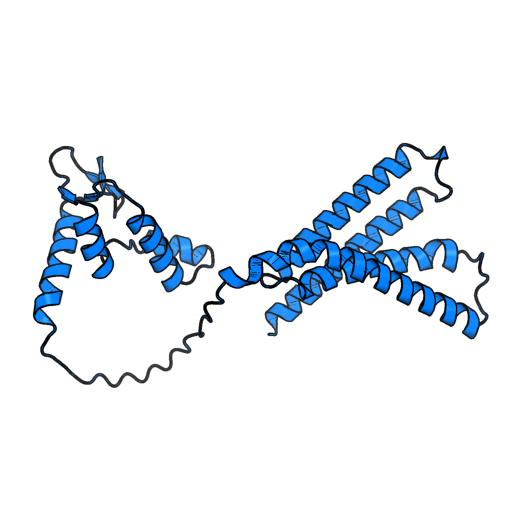 C C . ALA A 1 179 ? -5.925 -8.253 2.688 1.00 94.81 179 ALA A C 1
ATOM 1377 O O . ALA A 1 179 ? -6.896 -8.163 1.931 1.00 94.81 179 ALA A O 1
ATOM 1378 N N . PRO A 1 180 ? -6.081 -8.654 3.966 1.00 91.00 180 PRO A N 1
ATOM 1379 C CA . PRO A 1 180 ? -7.392 -8.995 4.521 1.00 91.00 180 PRO A CA 1
ATOM 1380 C C . PRO A 1 180 ? -8.301 -7.770 4.713 1.00 91.00 180 PRO A C 1
ATOM 1382 O O . PRO A 1 180 ? -9.518 -7.905 4.642 1.00 91.00 180 PRO A O 1
ATOM 1385 N N . TYR A 1 181 ? -7.721 -6.595 4.965 1.00 88.94 181 TYR A N 1
ATOM 1386 C CA . TYR A 1 181 ? -8.409 -5.316 5.150 1.00 88.94 181 TYR A CA 1
ATOM 1387 C C . TYR A 1 181 ? -7.482 -4.163 4.736 1.00 88.94 181 TYR A C 1
ATOM 1389 O O . TYR A 1 181 ? -6.283 -4.378 4.552 1.00 88.94 181 TYR A O 1
ATOM 1397 N N . ALA A 1 182 ? -8.036 -2.951 4.598 1.00 91.69 182 ALA A N 1
ATOM 1398 C CA . ALA A 1 182 ? -7.293 -1.737 4.240 1.00 91.69 182 ALA A CA 1
ATOM 1399 C C . ALA A 1 182 ? -6.440 -1.913 2.964 1.00 91.69 182 ALA A C 1
ATOM 1401 O O . ALA A 1 182 ? -5.215 -1.724 2.976 1.00 91.69 182 ALA A O 1
ATOM 1402 N N . LYS A 1 183 ? -7.078 -2.325 1.858 1.00 94.44 183 LYS A N 1
ATOM 1403 C CA . LYS A 1 183 ? -6.370 -2.710 0.627 1.00 94.44 183 LYS A CA 1
ATOM 1404 C C . LYS A 1 183 ? -5.654 -1.509 0.025 1.00 94.44 183 LYS A C 1
ATOM 1406 O O . LYS A 1 183 ? -4.499 -1.643 -0.375 1.00 94.44 183 LYS A O 1
ATOM 1411 N N . PHE A 1 184 ? -6.290 -0.335 0.044 1.00 95.44 184 PHE A N 1
ATOM 1412 C CA . PHE A 1 184 ? -5.662 0.906 -0.406 1.00 95.44 184 PHE A CA 1
ATOM 1413 C C . PHE A 1 184 ? -4.401 1.257 0.397 1.00 95.44 184 PHE A C 1
ATOM 1415 O O . PHE A 1 184 ? -3.339 1.466 -0.191 1.00 95.44 184 PHE A O 1
ATOM 1422 N N . ILE A 1 185 ? -4.480 1.251 1.734 1.00 95.31 185 ILE A N 1
ATOM 1423 C CA . ILE A 1 185 ? -3.326 1.550 2.603 1.00 95.31 185 ILE A CA 1
ATOM 1424 C C . ILE A 1 185 ? -2.192 0.554 2.331 1.00 95.31 185 ILE A C 1
ATOM 1426 O O . ILE A 1 185 ? -1.039 0.955 2.168 1.00 95.31 185 ILE A O 1
ATOM 1430 N N . THR A 1 186 ? -2.518 -0.735 2.205 1.00 95.75 186 THR A N 1
ATOM 1431 C CA . THR A 1 186 ? -1.527 -1.781 1.919 1.00 95.75 186 THR A CA 1
ATOM 1432 C C . THR A 1 186 ? -0.846 -1.558 0.569 1.00 95.75 186 THR A C 1
ATOM 1434 O O . THR A 1 186 ? 0.377 -1.662 0.479 1.00 95.75 186 THR A O 1
ATOM 1437 N N . ALA A 1 187 ? -1.607 -1.191 -0.467 1.00 96.75 187 ALA A N 1
ATOM 1438 C CA . ALA A 1 187 ? -1.065 -0.866 -1.783 1.00 96.75 187 ALA A CA 1
ATOM 1439 C C . ALA A 1 187 ? -0.082 0.315 -1.713 1.00 96.75 187 ALA A C 1
ATOM 1441 O O . ALA A 1 187 ? 1.020 0.226 -2.248 1.00 96.75 187 ALA A O 1
ATOM 1442 N N . VAL A 1 188 ? -0.437 1.398 -1.013 1.00 97.38 188 VAL A N 1
ATOM 1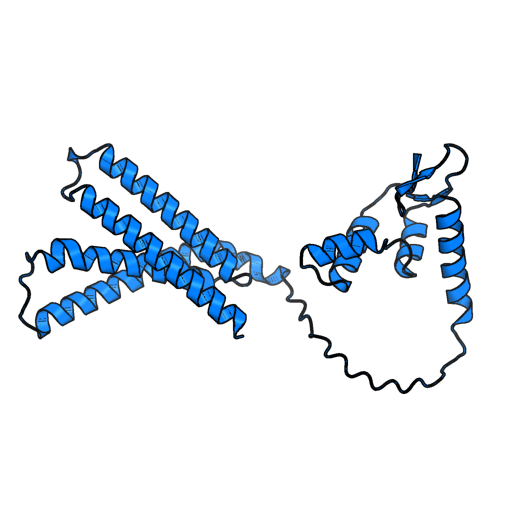443 C CA . VAL A 1 188 ? 0.417 2.593 -0.872 1.00 97.38 188 VAL A CA 1
ATOM 1444 C C . VAL A 1 188 ? 1.720 2.273 -0.133 1.00 97.38 188 VAL A C 1
ATOM 1446 O O . VAL A 1 188 ? 2.805 2.649 -0.589 1.00 97.38 188 VAL A O 1
ATOM 1449 N N . VAL A 1 189 ? 1.640 1.539 0.980 1.00 96.94 189 VAL A N 1
ATOM 1450 C CA . VAL A 1 189 ? 2.822 1.127 1.753 1.00 96.94 189 VAL A CA 1
ATOM 1451 C C . VAL A 1 189 ? 3.738 0.244 0.904 1.00 96.94 189 VAL A C 1
ATOM 1453 O O . VAL A 1 189 ? 4.938 0.505 0.817 1.00 96.94 189 VAL A O 1
ATOM 1456 N N . MET A 1 190 ? 3.185 -0.752 0.209 1.00 96.94 190 MET A N 1
ATOM 1457 C CA . MET A 1 190 ? 3.968 -1.662 -0.631 1.00 96.94 190 MET A CA 1
ATOM 1458 C C . MET A 1 190 ? 4.583 -0.968 -1.852 1.00 96.94 190 MET A C 1
ATOM 1460 O O . MET A 1 190 ? 5.718 -1.286 -2.214 1.00 96.94 190 MET A O 1
ATOM 1464 N N . SER A 1 191 ? 3.898 0.012 -2.446 1.00 96.94 191 SER A N 1
ATOM 1465 C CA . SER A 1 191 ? 4.456 0.883 -3.491 1.00 96.94 191 SER A CA 1
ATOM 1466 C C . SER A 1 191 ? 5.628 1.719 -2.970 1.00 96.94 191 SER A C 1
ATOM 1468 O O . SER A 1 191 ? 6.635 1.877 -3.658 1.00 96.94 191 SER A O 1
ATOM 1470 N N . THR A 1 192 ? 5.535 2.211 -1.732 1.00 97.50 192 THR A N 1
ATOM 1471 C CA . THR A 1 192 ? 6.605 2.993 -1.093 1.00 97.50 192 THR A CA 1
ATOM 1472 C C . THR A 1 192 ? 7.838 2.129 -0.840 1.00 97.50 192 THR A C 1
ATOM 1474 O O . THR A 1 192 ? 8.955 2.533 -1.156 1.00 97.50 192 THR A O 1
ATOM 1477 N N . VAL A 1 193 ? 7.639 0.907 -0.337 1.00 96.94 193 VAL A N 1
ATOM 1478 C CA . VAL A 1 193 ? 8.716 -0.076 -0.147 1.00 96.94 193 VAL A CA 1
ATOM 1479 C C . VAL A 1 193 ? 9.407 -0.389 -1.474 1.00 96.94 193 VAL A C 1
ATOM 1481 O O . VAL A 1 193 ? 10.634 -0.355 -1.545 1.00 96.94 193 VAL A O 1
ATOM 1484 N N . LEU A 1 194 ? 8.638 -0.618 -2.541 1.00 96.62 194 LEU A N 1
ATOM 1485 C CA . LEU A 1 194 ? 9.189 -0.850 -3.876 1.00 96.62 194 LEU A CA 1
ATOM 1486 C C . LEU A 1 194 ? 9.995 0.354 -4.385 1.00 96.62 194 LEU A C 1
ATOM 1488 O O . LEU A 1 194 ? 11.078 0.181 -4.940 1.00 96.62 194 LEU A O 1
ATOM 1492 N N . GLY A 1 195 ? 9.499 1.573 -4.156 1.00 97.19 195 GLY A N 1
ATOM 1493 C CA . GLY A 1 195 ? 10.210 2.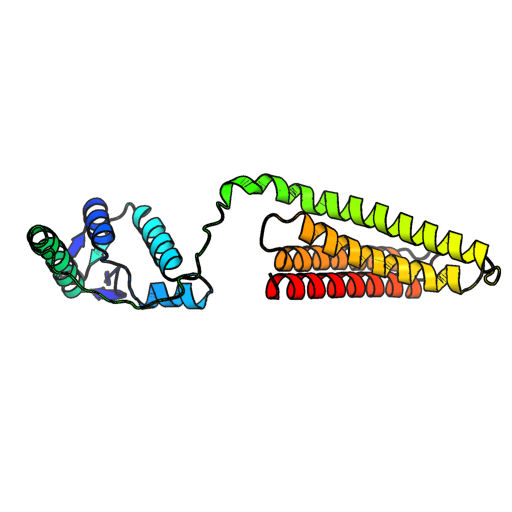808 -4.481 1.00 97.19 195 GLY A CA 1
ATOM 1494 C C . GLY A 1 195 ? 11.545 2.927 -3.743 1.00 97.19 195 GLY A C 1
ATOM 1495 O O . GLY A 1 195 ? 12.560 3.225 -4.368 1.00 97.19 195 GLY A O 1
ATOM 1496 N N . MET A 1 196 ? 11.576 2.620 -2.441 1.00 97.94 196 MET A N 1
ATOM 1497 C CA . MET A 1 196 ? 12.815 2.616 -1.652 1.00 97.94 196 MET A CA 1
ATOM 1498 C C . MET A 1 196 ? 13.825 1.587 -2.171 1.00 97.94 196 MET A C 1
ATOM 1500 O O . MET A 1 196 ? 15.002 1.914 -2.312 1.00 97.94 196 MET A O 1
ATOM 1504 N N . ILE A 1 197 ? 13.373 0.375 -2.515 1.00 96.56 197 ILE A N 1
ATOM 1505 C CA . ILE A 1 197 ? 14.226 -0.652 -3.133 1.00 96.56 197 ILE A CA 1
ATOM 1506 C C . ILE A 1 197 ? 14.766 -0.151 -4.480 1.00 96.56 197 ILE A C 1
ATOM 1508 O O . ILE A 1 197 ? 15.959 -0.268 -4.743 1.00 96.56 197 ILE A O 1
ATOM 1512 N N . GLY A 1 198 ? 13.920 0.458 -5.315 1.00 96.31 198 GLY A N 1
ATOM 1513 C CA . GLY A 1 198 ? 14.328 1.022 -6.602 1.00 96.31 198 GLY A CA 1
ATOM 1514 C C . GLY A 1 198 ? 15.392 2.113 -6.467 1.00 96.31 198 GLY A C 1
ATOM 1515 O O . GLY A 1 198 ? 16.384 2.094 -7.191 1.00 96.31 198 GLY A O 1
ATOM 1516 N N . VAL A 1 199 ? 15.231 3.031 -5.509 1.00 97.06 199 VAL A N 1
ATOM 1517 C CA . VAL A 1 199 ? 16.229 4.074 -5.215 1.00 97.06 199 VAL A CA 1
ATOM 1518 C C . VAL A 1 199 ? 17.529 3.462 -4.697 1.00 97.06 199 VAL A C 1
ATOM 1520 O O . VAL A 1 199 ? 18.602 3.872 -5.130 1.00 97.06 199 VAL A O 1
ATOM 1523 N N . PHE A 1 200 ? 17.455 2.460 -3.821 1.00 97.25 200 PHE A N 1
ATOM 1524 C CA . PHE A 1 200 ? 18.637 1.759 -3.325 1.00 97.25 200 PHE A CA 1
ATOM 1525 C C . PHE A 1 200 ? 19.427 1.097 -4.467 1.00 97.25 200 PHE A C 1
ATOM 1527 O O . PHE A 1 200 ? 20.629 1.328 -4.595 1.00 97.25 200 PHE A O 1
ATOM 1534 N N . LEU A 1 201 ? 18.747 0.366 -5.356 1.00 95.06 201 LEU A N 1
ATOM 1535 C CA . LEU A 1 201 ? 19.364 -0.245 -6.541 1.00 95.06 201 LEU A CA 1
ATOM 1536 C C . LEU A 1 201 ? 19.968 0.805 -7.480 1.00 95.06 201 LEU A C 1
ATOM 1538 O O . LEU A 1 201 ? 21.038 0.595 -8.048 1.00 95.06 201 LEU A O 1
ATOM 1542 N N . LEU A 1 202 ? 19.311 1.959 -7.618 1.00 95.94 202 LEU A N 1
ATOM 1543 C CA . LEU A 1 202 ? 19.838 3.082 -8.384 1.00 95.94 202 LEU A CA 1
ATOM 1544 C C . LEU A 1 202 ? 21.153 3.591 -7.772 1.00 95.94 202 LEU A C 1
ATOM 1546 O O . LEU A 1 202 ? 22.131 3.773 -8.495 1.00 95.94 202 LEU A O 1
ATOM 1550 N N . MET A 1 203 ? 21.207 3.776 -6.449 1.00 96.38 203 MET A N 1
ATOM 1551 C CA . MET A 1 203 ? 22.424 4.207 -5.750 1.00 96.38 203 MET A CA 1
ATOM 1552 C C . MET A 1 203 ? 23.568 3.199 -5.911 1.00 96.38 203 MET A C 1
ATOM 1554 O O . MET A 1 203 ? 24.699 3.611 -6.173 1.00 96.38 203 MET A O 1
ATOM 1558 N N . GLU A 1 204 ? 23.293 1.894 -5.818 1.00 95.00 204 GLU A N 1
ATOM 1559 C CA . GLU A 1 204 ? 24.301 0.856 -6.072 1.00 95.00 204 GLU A CA 1
ATOM 1560 C C . GLU A 1 204 ? 24.821 0.895 -7.514 1.00 95.00 204 GLU A C 1
ATOM 1562 O O . GLU A 1 204 ? 26.029 0.772 -7.740 1.00 95.00 204 GLU A O 1
ATOM 1567 N N . HIS A 1 205 ? 23.930 1.117 -8.485 1.00 94.44 205 HIS A N 1
ATOM 1568 C CA . HIS A 1 205 ? 24.287 1.223 -9.900 1.00 94.44 205 HIS A CA 1
ATOM 1569 C C . HIS A 1 205 ? 25.199 2.423 -10.176 1.00 94.44 205 HIS A C 1
ATOM 1571 O O . HIS A 1 205 ? 26.212 2.290 -10.861 1.00 94.44 205 HIS A O 1
ATOM 1577 N N . PHE A 1 206 ? 24.888 3.589 -9.599 1.00 94.38 206 PHE A N 1
ATOM 1578 C CA . PHE A 1 206 ? 25.730 4.786 -9.717 1.00 94.38 206 PHE A CA 1
ATOM 1579 C C . PHE A 1 206 ? 27.057 4.666 -8.959 1.00 94.38 206 PHE A C 1
ATOM 1581 O O . PHE A 1 206 ? 28.054 5.243 -9.391 1.00 94.38 206 PHE A O 1
ATOM 1588 N N . GLY A 1 207 ? 27.093 3.924 -7.850 1.00 95.19 207 GLY A N 1
ATOM 1589 C CA . GLY A 1 207 ? 28.307 3.727 -7.058 1.00 95.19 207 GLY A CA 1
ATOM 1590 C C . GLY A 1 207 ? 29.330 2.783 -7.697 1.00 95.19 207 GLY A C 1
ATOM 1591 O O . GLY A 1 207 ? 30.502 2.823 -7.327 1.00 95.19 207 GLY A O 1
ATOM 1592 N N . ARG A 1 208 ? 28.908 1.922 -8.635 1.00 94.62 208 ARG A N 1
ATOM 1593 C CA . ARG A 1 208 ? 29.762 0.897 -9.265 1.00 94.62 208 ARG A CA 1
ATOM 1594 C C . ARG A 1 208 ? 29.519 0.784 -10.777 1.00 94.62 208 ARG A C 1
ATOM 1596 O O . ARG A 1 208 ? 29.109 -0.277 -11.245 1.00 94.62 208 ARG A O 1
ATOM 1603 N N . PRO A 1 209 ? 29.794 1.838 -11.566 1.00 89.81 209 PRO A N 1
ATOM 1604 C CA . PRO A 1 209 ? 29.473 1.853 -12.995 1.00 89.81 209 PRO A CA 1
ATOM 1605 C C . PRO A 1 209 ? 30.229 0.786 -13.805 1.00 89.81 209 PRO A C 1
ATOM 1607 O O . PRO A 1 209 ? 29.726 0.327 -14.822 1.00 89.81 209 PRO A O 1
ATOM 1610 N N . GLU A 1 210 ? 31.406 0.350 -13.348 1.00 93.31 210 GLU A N 1
ATOM 1611 C CA . GLU A 1 210 ? 32.237 -0.653 -14.036 1.00 93.31 210 GLU A CA 1
ATOM 1612 C C . GLU A 1 210 ? 31.616 -2.060 -14.046 1.00 93.31 210 GLU A C 1
ATOM 1614 O O . GLU A 1 210 ? 31.956 -2.882 -14.894 1.00 93.31 210 GLU A O 1
ATOM 1619 N N . CYS A 1 211 ? 30.694 -2.344 -13.122 1.00 88.25 211 CYS A N 1
ATOM 1620 C CA . CYS A 1 211 ? 30.087 -3.666 -12.977 1.00 88.25 211 CYS A CA 1
ATOM 1621 C C . CYS A 1 211 ? 28.856 -3.878 -13.867 1.00 88.25 211 CYS A C 1
ATOM 1623 O O . CYS A 1 211 ? 28.365 -5.004 -13.954 1.00 88.25 211 CYS A O 1
ATOM 1625 N N . TYR A 1 212 ? 28.332 -2.824 -14.501 1.00 88.56 212 TYR A N 1
ATOM 1626 C CA . TYR A 1 212 ? 27.046 -2.882 -15.186 1.00 88.56 212 TYR A CA 1
ATOM 1627 C C . TYR A 1 212 ? 27.143 -2.434 -16.643 1.00 88.56 212 TYR A C 1
ATOM 1629 O O . TYR A 1 212 ? 27.626 -1.351 -16.955 1.00 88.56 212 TYR A O 1
ATOM 1637 N N . SER A 1 213 ? 26.597 -3.247 -17.549 1.00 88.94 213 SER A N 1
ATOM 1638 C CA . SER A 1 213 ? 26.489 -2.912 -18.976 1.00 88.94 213 SER A CA 1
ATOM 1639 C C . SER A 1 213 ? 25.374 -1.906 -19.277 1.00 88.94 213 SER A C 1
ATOM 1641 O O . SER A 1 213 ? 25.350 -1.299 -20.346 1.00 88.94 213 SER A O 1
ATOM 1643 N N . THR A 1 214 ? 24.421 -1.743 -18.357 1.00 91.19 214 THR A N 1
ATOM 1644 C CA . THR A 1 214 ? 23.238 -0.902 -18.554 1.00 91.19 214 THR A CA 1
ATOM 1645 C C . THR A 1 214 ? 23.568 0.568 -18.277 1.00 91.19 214 THR A C 1
ATOM 1647 O O . THR A 1 214 ? 24.042 0.886 -17.182 1.00 91.19 214 THR A O 1
ATOM 1650 N N . PRO A 1 215 ? 23.286 1.500 -19.206 1.00 92.81 215 PRO A N 1
ATOM 1651 C CA . PRO A 1 215 ? 23.558 2.914 -18.972 1.00 92.81 215 PRO A CA 1
ATOM 1652 C C . PRO A 1 215 ? 22.719 3.447 -17.788 1.00 92.81 215 PRO A C 1
ATOM 1654 O O . PRO A 1 215 ? 21.531 3.126 -17.698 1.00 92.81 215 PRO A O 1
ATOM 1657 N N . PRO A 1 216 ? 23.274 4.293 -16.894 1.00 92.12 216 PRO A N 1
ATOM 1658 C CA . PRO A 1 216 ? 22.577 4.742 -15.679 1.00 92.12 216 PRO A CA 1
ATOM 1659 C C . PRO A 1 216 ? 21.246 5.456 -15.941 1.00 92.12 216 PRO A C 1
ATOM 1661 O O . PRO A 1 216 ? 20.293 5.305 -15.179 1.00 92.12 216 PRO A O 1
ATOM 1664 N N . ILE A 1 217 ? 21.151 6.192 -17.055 1.00 93.19 217 ILE A N 1
ATOM 1665 C CA . ILE A 1 217 ? 19.919 6.889 -17.455 1.00 93.19 217 ILE A CA 1
ATOM 1666 C C . ILE A 1 217 ? 18.756 5.922 -17.701 1.00 93.19 217 ILE A C 1
ATOM 1668 O O . ILE A 1 217 ? 17.599 6.253 -17.455 1.00 93.19 217 ILE A O 1
ATOM 1672 N N . LEU A 1 218 ? 19.068 4.710 -18.153 1.00 94.75 218 LEU A N 1
ATOM 1673 C CA . LEU A 1 218 ? 18.079 3.689 -18.441 1.00 94.75 218 LEU A CA 1
ATOM 1674 C C . LEU A 1 218 ? 17.592 3.020 -17.152 1.00 94.75 218 LEU A C 1
ATOM 1676 O O . LEU A 1 218 ? 16.394 2.824 -16.988 1.00 94.75 218 LEU A O 1
ATOM 1680 N N . MET A 1 219 ? 18.490 2.779 -16.191 1.00 95.50 219 MET A N 1
ATOM 1681 C CA . MET A 1 219 ? 18.095 2.323 -14.851 1.00 95.50 219 MET A CA 1
ATOM 1682 C C . MET A 1 219 ? 17.186 3.337 -14.152 1.00 95.50 219 MET A C 1
ATOM 1684 O O . MET A 1 219 ? 16.198 2.949 -13.532 1.00 95.50 219 MET A O 1
ATOM 1688 N N . LEU A 1 220 ? 17.459 4.637 -14.306 1.00 96.50 220 LEU A N 1
ATOM 1689 C CA . LEU A 1 220 ? 16.567 5.686 -13.811 1.00 96.50 220 LEU A CA 1
ATOM 1690 C C . LEU A 1 220 ? 15.178 5.599 -14.462 1.00 96.50 220 LEU A C 1
ATOM 1692 O O . LEU A 1 220 ? 14.170 5.656 -13.758 1.00 96.50 220 LEU A O 1
ATOM 1696 N N . ALA A 1 221 ? 15.114 5.420 -15.786 1.00 96.81 221 ALA A N 1
ATOM 1697 C CA . ALA A 1 221 ? 13.849 5.255 -16.499 1.00 96.81 221 ALA A CA 1
ATOM 1698 C C . ALA A 1 221 ? 13.058 4.032 -16.002 1.00 96.81 221 ALA A C 1
ATOM 1700 O O . ALA A 1 221 ? 11.842 4.125 -15.837 1.00 96.81 221 ALA A O 1
ATOM 1701 N N . TYR A 1 222 ? 13.735 2.922 -15.693 1.00 96.31 222 TYR A N 1
ATOM 1702 C CA . TYR A 1 222 ? 13.104 1.727 -15.126 1.00 96.31 222 TYR A CA 1
ATOM 1703 C C . TYR A 1 222 ? 12.493 2.010 -13.754 1.00 96.31 222 TYR A C 1
ATOM 1705 O O . TYR A 1 222 ? 11.308 1.761 -13.547 1.00 96.31 222 TYR A O 1
ATOM 1713 N N . VAL A 1 223 ? 13.258 2.608 -12.836 1.00 97.00 223 VAL A N 1
ATOM 1714 C CA . VAL A 1 223 ? 12.763 2.941 -11.490 1.00 97.00 223 VAL A CA 1
ATOM 1715 C C . VAL A 1 223 ? 11.560 3.887 -11.562 1.00 97.00 223 VAL A C 1
ATOM 1717 O O . VAL A 1 223 ? 10.568 3.664 -10.869 1.00 97.00 223 VAL A O 1
ATOM 1720 N N . ILE A 1 224 ? 11.601 4.898 -12.436 1.00 97.62 224 ILE A N 1
ATOM 1721 C CA . ILE A 1 224 ? 10.471 5.816 -12.640 1.00 97.62 224 ILE A CA 1
ATOM 1722 C C . ILE A 1 224 ? 9.250 5.063 -13.177 1.00 97.62 224 ILE A C 1
ATOM 1724 O O . ILE A 1 224 ? 8.162 5.202 -12.620 1.00 97.62 224 ILE A O 1
ATOM 1728 N N . ALA A 1 225 ? 9.414 4.254 -14.227 1.00 97.75 225 ALA A N 1
ATOM 1729 C CA . ALA A 1 225 ? 8.314 3.491 -14.811 1.00 97.75 225 ALA A CA 1
ATOM 1730 C C . ALA A 1 225 ? 7.668 2.559 -13.778 1.00 97.75 225 ALA A C 1
ATOM 1732 O O . ALA A 1 225 ? 6.443 2.529 -13.662 1.00 97.75 225 ALA A O 1
ATOM 1733 N N . MET A 1 226 ? 8.483 1.865 -12.981 1.00 97.88 226 MET A N 1
ATOM 1734 C CA . MET A 1 226 ? 8.036 1.009 -11.884 1.00 97.88 226 MET A CA 1
ATOM 1735 C C . MET A 1 226 ? 7.205 1.773 -10.847 1.00 97.88 226 MET A C 1
ATOM 1737 O O . MET A 1 226 ? 6.121 1.320 -10.483 1.00 97.88 226 MET A O 1
ATOM 1741 N N . ILE A 1 227 ? 7.667 2.946 -10.400 1.00 97.62 227 ILE A N 1
ATOM 1742 C CA . ILE A 1 227 ? 6.929 3.781 -9.440 1.00 97.62 227 ILE A CA 1
ATOM 1743 C C . ILE A 1 227 ? 5.598 4.244 -10.041 1.00 97.62 227 ILE A C 1
ATOM 1745 O O . ILE A 1 227 ? 4.564 4.139 -9.384 1.00 97.62 227 ILE A O 1
ATOM 1749 N N . VAL A 1 228 ? 5.595 4.703 -11.297 1.00 98.19 228 VAL A N 1
ATOM 1750 C CA . VAL A 1 228 ? 4.368 5.126 -11.993 1.00 98.19 228 VAL A CA 1
ATOM 1751 C C . VAL A 1 228 ? 3.365 3.975 -12.070 1.00 98.19 228 VAL A C 1
ATOM 1753 O O . VAL A 1 228 ? 2.200 4.160 -11.721 1.00 98.19 228 VAL A O 1
ATOM 1756 N N . GLY A 1 229 ? 3.808 2.776 -12.456 1.00 97.56 229 GLY A N 1
ATOM 1757 C CA . GLY A 1 229 ? 2.951 1.591 -12.491 1.00 97.56 229 GLY A CA 1
ATOM 1758 C C . GLY A 1 229 ? 2.350 1.253 -11.124 1.00 97.56 229 GLY A C 1
ATOM 1759 O O . GLY A 1 229 ? 1.153 0.980 -11.027 1.00 97.56 229 GLY A O 1
ATOM 1760 N N . ALA A 1 230 ? 3.151 1.337 -10.060 1.00 97.81 230 ALA A N 1
ATOM 1761 C CA . ALA A 1 230 ? 2.704 1.080 -8.693 1.00 97.81 230 ALA A CA 1
ATOM 1762 C C . ALA A 1 230 ? 1.658 2.105 -8.208 1.00 97.81 230 ALA A C 1
ATOM 1764 O O . ALA A 1 230 ? 0.664 1.719 -7.589 1.00 97.81 230 ALA A O 1
ATOM 1765 N N . VAL A 1 231 ? 1.835 3.389 -8.547 1.00 97.69 231 VAL A N 1
ATOM 1766 C CA . VAL A 1 231 ? 0.875 4.467 -8.241 1.00 97.69 231 VAL A CA 1
ATOM 1767 C C . VAL A 1 231 ? -0.443 4.266 -8.987 1.00 97.69 231 VAL A C 1
ATOM 1769 O O . VAL A 1 231 ? -1.504 4.357 -8.371 1.00 97.69 231 VAL A O 1
ATOM 1772 N N . VAL A 1 232 ? -0.396 3.943 -10.284 1.00 98.19 232 VAL A N 1
ATOM 1773 C CA . VAL A 1 232 ? -1.604 3.670 -11.083 1.00 98.19 232 VAL A CA 1
ATOM 1774 C C . VAL A 1 232 ? -2.404 2.511 -10.483 1.00 98.19 232 VAL A C 1
ATOM 1776 O O . VAL A 1 232 ? -3.619 2.625 -10.329 1.00 98.19 232 VAL A O 1
ATOM 1779 N N . ALA A 1 233 ? -1.737 1.428 -10.074 1.00 97.62 233 ALA A N 1
ATOM 1780 C CA . ALA A 1 233 ? -2.388 0.317 -9.382 1.00 97.62 233 ALA A CA 1
ATOM 1781 C C . ALA A 1 233 ? -3.044 0.757 -8.062 1.00 97.62 233 ALA A C 1
ATOM 1783 O O . ALA A 1 233 ? -4.198 0.423 -7.805 1.00 97.62 233 ALA A O 1
ATOM 1784 N N . SER A 1 234 ? -2.354 1.560 -7.244 1.00 96.62 234 SER A N 1
ATOM 1785 C CA . SER A 1 234 ? -2.919 2.083 -5.993 1.00 96.62 234 SER A CA 1
ATOM 1786 C C . SER A 1 234 ? -4.160 2.957 -6.230 1.00 96.62 234 SER A C 1
ATOM 1788 O O . SER A 1 234 ? -5.119 2.864 -5.466 1.00 96.62 234 SER A O 1
ATOM 1790 N N . MET A 1 235 ? -4.187 3.759 -7.302 1.00 97.62 235 MET A N 1
ATOM 1791 C CA . MET A 1 235 ? -5.365 4.552 -7.682 1.00 97.62 235 MET A CA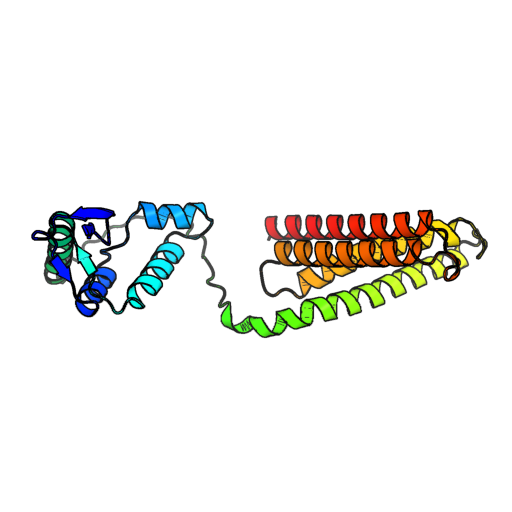 1
ATOM 1792 C C . MET A 1 235 ? -6.554 3.671 -8.085 1.00 97.62 235 MET A C 1
ATOM 1794 O O . MET A 1 235 ? -7.674 3.944 -7.664 1.00 97.62 235 MET A O 1
ATOM 1798 N N . GLN A 1 236 ? -6.317 2.596 -8.842 1.00 97.56 236 GLN A N 1
ATOM 1799 C CA . GLN A 1 236 ? -7.375 1.652 -9.222 1.00 97.56 236 GLN A CA 1
ATOM 1800 C C . GLN A 1 236 ? -7.951 0.914 -8.011 1.00 97.56 236 GLN A C 1
ATOM 1802 O O . GLN A 1 236 ? -9.161 0.718 -7.927 1.00 97.56 236 GLN A O 1
ATOM 1807 N N . VAL A 1 237 ? -7.105 0.542 -7.046 1.00 96.44 237 VAL A N 1
ATOM 1808 C CA . VAL A 1 237 ? -7.562 -0.045 -5.777 1.00 96.44 237 VAL A CA 1
ATOM 1809 C C . VAL A 1 237 ? -8.432 0.951 -5.005 1.00 96.44 237 VAL A C 1
ATOM 1811 O O . VAL A 1 237 ? -9.477 0.562 -4.492 1.00 96.44 237 VAL A O 1
ATOM 1814 N N . ALA A 1 238 ? -8.049 2.231 -4.971 1.00 96.12 238 ALA A N 1
ATOM 1815 C CA . ALA A 1 238 ? -8.840 3.279 -4.325 1.00 96.12 238 ALA A CA 1
ATOM 1816 C C . ALA A 1 238 ? -10.213 3.471 -4.987 1.00 96.12 238 ALA A C 1
ATOM 1818 O O . ALA A 1 238 ? -11.214 3.662 -4.304 1.00 96.12 238 ALA A O 1
ATOM 1819 N N . GLU A 1 239 ? -10.270 3.438 -6.319 1.00 96.88 239 GLU A N 1
ATOM 1820 C CA . GLU A 1 239 ? -11.524 3.543 -7.067 1.00 96.88 239 GLU A CA 1
ATOM 1821 C C . GLU A 1 239 ? -12.417 2.314 -6.850 1.00 96.88 239 GLU A C 1
ATOM 1823 O O . GLU A 1 239 ? -13.621 2.456 -6.645 1.00 96.88 239 GLU A O 1
ATOM 1828 N N . ALA A 1 240 ? -11.830 1.116 -6.808 1.00 95.12 240 ALA A N 1
ATOM 1829 C CA . ALA A 1 240 ? -12.556 -0.112 -6.509 1.00 95.12 240 ALA A CA 1
ATOM 1830 C C . ALA A 1 240 ? -13.146 -0.117 -5.087 1.00 95.12 240 ALA A C 1
ATOM 1832 O O . ALA A 1 240 ? -14.269 -0.578 -4.914 1.00 95.12 240 ALA A O 1
ATOM 1833 N N . GLU A 1 241 ? -12.433 0.422 -4.089 1.00 92.12 241 GLU A N 1
ATOM 1834 C CA . GLU A 1 241 ? -12.956 0.574 -2.719 1.00 92.12 241 GLU A CA 1
ATOM 1835 C C . GLU A 1 241 ? -14.083 1.614 -2.619 1.00 92.12 241 GLU A C 1
ATOM 1837 O O . GLU A 1 241 ? -14.938 1.487 -1.754 1.00 92.12 241 GLU A O 1
ATOM 1842 N N . LYS A 1 242 ? -14.125 2.629 -3.493 1.00 91.81 242 LYS A N 1
ATOM 1843 C CA . LYS A 1 242 ? -15.233 3.604 -3.517 1.00 91.81 242 LYS A CA 1
ATOM 1844 C C . LYS A 1 242 ? -16.520 3.043 -4.120 1.00 91.81 242 LYS A C 1
ATOM 1846 O O . LYS A 1 242 ? -17.594 3.556 -3.823 1.00 91.81 242 LYS A O 1
ATOM 1851 N N . ASN A 1 243 ? -16.400 2.053 -5.002 1.00 94.19 243 ASN A N 1
ATOM 1852 C CA . ASN A 1 243 ? -17.515 1.510 -5.778 1.00 94.19 243 ASN A CA 1
ATOM 1853 C C . ASN A 1 243 ? -18.128 0.231 -5.181 1.00 94.19 243 ASN A C 1
ATOM 1855 O O . ASN A 1 243 ? -19.135 -0.239 -5.714 1.00 94.19 243 ASN A O 1
ATOM 1859 N N . GLY A 1 244 ? -17.510 -0.365 -4.157 1.00 86.25 244 GLY A N 1
ATOM 1860 C CA . GLY A 1 244 ? -17.942 -1.622 -3.533 1.00 86.25 244 GLY A CA 1
ATOM 1861 C C . GLY A 1 244 ? -18.413 -1.418 -2.108 1.00 86.25 244 GLY A C 1
ATOM 1862 O O . GLY A 1 244 ? -19.477 -1.983 -1.780 1.00 86.25 244 GLY A O 1
#

Sequence (244 aa):
MICDVCNAEVDTDSGTRVPPERFRELLDAGFGFDNDNVQMLVDSGMSQMQARMLLRQQYLQSASDWLLCEDCVCKANDLLEDDDFSSSTSENVDSNDVTHEAQSTSVNHATGWWRWPLVPLAAIAGSTVGSTLVGMIGWAGAKTYGGFAEDGWYYLYIMPTIMSGFLGFIWSTASAYVAPYAKFITAVVMSTVLGMIGVFLLMEHFGRPECYSTPPILMLAYVIAMIVGAVVASMQVAEAEKNG